Protein AF-A0AAD9Q574-F1 (afdb_monomer_lite)

Foldseek 3Di:
DDWDWDWDDDPPDPGTDTAIDDDDVDAPDGDQDPVNCVVPVDDDPDDDDRDPVNLVVVLVLQLVLLVVCVVPADPVLSCQSVPQDDSHDGDDDDDDPVVVLVSVVRNQVSVVSSVDHAAQDDALDPVSVVSDPLRRHRPVVSPDDPVPDQRDWDDDPNWTARRPVRDTDDPDPPDPDDDDPDDDDDPPPPPPDDD

pLDDT: mean 75.64, std 20.0, range [22.36, 97.31]

Organism: Acropora cervicornis (NCBI:txid6130)

Structure (mmCIF, N/CA/C/O backbone):
data_AF-A0AAD9Q574-F1
#
_entry.id   AF-A0AAD9Q574-F1
#
loop_
_atom_site.group_PDB
_atom_site.id
_atom_site.type_symbol
_atom_site.label_atom_id
_atom_site.label_alt_id
_atom_site.label_comp_id
_atom_site.label_asym_id
_atom_site.label_entity_id
_atom_site.label_seq_id
_atom_site.pdbx_PDB_ins_code
_atom_site.Cartn_x
_atom_site.Cartn_y
_atom_site.Cartn_z
_atom_site.occupancy
_atom_site.B_iso_or_equiv
_atom_site.auth_seq_id
_atom_site.auth_comp_id
_atom_site.auth_asym_id
_atom_site.auth_atom_id
_atom_site.pdbx_PDB_model_num
ATOM 1 N N . MET A 1 1 ? -6.592 33.040 -2.688 1.00 45.38 1 MET A N 1
ATOM 2 C CA . MET A 1 1 ? -7.681 32.085 -2.390 1.00 45.38 1 MET A CA 1
ATOM 3 C C . MET A 1 1 ? -8.954 32.668 -2.982 1.00 45.38 1 MET A C 1
ATOM 5 O O . MET A 1 1 ? -9.324 33.759 -2.573 1.00 45.38 1 MET A O 1
ATOM 9 N N . ALA A 1 2 ? -9.540 32.045 -4.007 1.00 40.94 2 ALA A N 1
ATOM 10 C CA . ALA A 1 2 ? -10.737 32.576 -4.667 1.00 40.94 2 ALA A CA 1
ATOM 11 C C . ALA A 1 2 ? -11.967 31.774 -4.223 1.00 40.94 2 ALA A C 1
ATOM 13 O O . ALA A 1 2 ? -11.996 30.550 -4.368 1.00 40.94 2 ALA A O 1
ATOM 14 N N . VAL A 1 3 ? -12.957 32.469 -3.664 1.00 53.09 3 VAL A N 1
ATOM 15 C CA . VAL A 1 3 ? -14.270 31.911 -3.326 1.00 53.09 3 VAL A CA 1
ATOM 16 C C . VAL A 1 3 ? -15.211 32.260 -4.469 1.00 53.09 3 VAL A C 1
ATOM 18 O O . VAL A 1 3 ? -15.393 33.440 -4.768 1.00 53.09 3 VAL A O 1
ATOM 21 N N . VAL A 1 4 ? -15.782 31.251 -5.124 1.00 55.66 4 VAL A N 1
ATOM 22 C CA . VAL A 1 4 ? -16.673 31.457 -6.274 1.00 55.66 4 VAL A CA 1
ATOM 23 C C . VAL A 1 4 ? -18.062 30.912 -5.948 1.00 55.66 4 VAL A C 1
ATOM 25 O O . VAL A 1 4 ? -18.168 29.770 -5.493 1.00 55.66 4 VAL A O 1
ATOM 28 N N . PRO A 1 5 ? -19.137 31.689 -6.164 1.00 65.25 5 PRO A N 1
ATOM 29 C CA . PRO A 1 5 ? -20.493 31.179 -6.037 1.00 65.25 5 PRO A CA 1
ATOM 30 C C . PRO A 1 5 ? -20.793 30.182 -7.164 1.00 65.25 5 PRO A C 1
ATOM 32 O O . PRO A 1 5 ? -20.560 30.456 -8.341 1.00 65.25 5 PRO A O 1
ATOM 35 N N . VAL A 1 6 ? -21.343 29.026 -6.809 1.00 69.12 6 VAL A N 1
ATOM 36 C CA . VAL A 1 6 ? -21.704 27.936 -7.719 1.00 69.12 6 VAL A CA 1
ATOM 37 C C . VAL A 1 6 ? -23.160 27.552 -7.494 1.00 69.12 6 VAL A C 1
ATOM 39 O O . VAL A 1 6 ? -23.630 27.484 -6.362 1.00 69.12 6 VAL A O 1
ATOM 42 N N . LYS A 1 7 ? -23.890 27.295 -8.578 1.00 77.00 7 LYS A N 1
ATOM 43 C CA . LYS A 1 7 ? -25.289 26.854 -8.538 1.00 77.00 7 LYS A CA 1
ATOM 44 C C . LYS A 1 7 ? -25.347 25.328 -8.579 1.00 77.00 7 LYS A C 1
ATOM 46 O O . LYS A 1 7 ? -24.917 24.732 -9.563 1.00 77.00 7 LYS A O 1
ATOM 51 N N . VAL A 1 8 ? -25.896 24.709 -7.539 1.00 71.94 8 VAL A N 1
ATOM 52 C CA . VAL A 1 8 ? -26.104 23.258 -7.445 1.00 71.94 8 VAL A CA 1
ATOM 53 C C . VAL A 1 8 ? -27.572 22.945 -7.708 1.00 71.94 8 VAL A C 1
ATOM 55 O O . VAL A 1 8 ? -28.465 23.488 -7.056 1.00 71.94 8 VAL A O 1
ATOM 58 N N . TRP A 1 9 ? -27.823 22.062 -8.671 1.00 73.44 9 TRP A N 1
ATOM 59 C CA . TRP A 1 9 ? -29.161 21.578 -8.998 1.00 73.44 9 TRP A CA 1
ATOM 60 C C . TRP A 1 9 ? -29.427 20.272 -8.256 1.00 73.44 9 TRP A C 1
ATOM 62 O O . TRP A 1 9 ? -28.755 19.271 -8.494 1.00 73.44 9 TRP A O 1
ATOM 72 N N . VAL A 1 10 ? -30.408 20.283 -7.357 1.00 73.88 10 VAL A N 1
ATOM 73 C CA . VAL A 1 10 ? -30.850 19.088 -6.629 1.00 73.88 10 VAL A CA 1
ATOM 74 C C . VAL A 1 10 ? -32.098 18.540 -7.309 1.00 73.88 10 VAL A C 1
ATOM 76 O O . VAL A 1 10 ? -33.044 19.280 -7.586 1.00 73.88 10 VAL A O 1
ATOM 79 N N . LYS A 1 11 ? -32.108 17.233 -7.586 1.00 59.66 11 LYS A N 1
ATOM 80 C CA . LYS A 1 11 ? -33.246 16.550 -8.211 1.00 59.66 11 LYS A CA 1
ATOM 81 C C . LYS A 1 11 ? -34.495 16.725 -7.335 1.00 59.66 11 LYS A C 1
ATOM 83 O O . LYS A 1 11 ? -34.501 16.293 -6.190 1.00 59.66 11 LYS A O 1
ATOM 88 N N . GLY A 1 12 ? -35.533 17.361 -7.880 1.00 73.25 12 GLY A N 1
ATOM 89 C CA . GLY A 1 12 ? -36.789 17.659 -7.175 1.00 73.25 12 GLY A CA 1
ATOM 90 C C . GLY A 1 12 ? -36.973 19.127 -6.771 1.00 73.25 12 GLY A C 1
ATOM 91 O O . GLY A 1 12 ? -38.103 19.539 -6.521 1.00 73.25 12 GLY A O 1
ATOM 92 N N . LEU A 1 13 ? -35.915 19.948 -6.782 1.00 74.31 13 LEU A N 1
ATOM 93 C CA . LEU A 1 13 ? -36.030 21.396 -6.578 1.00 74.31 13 LEU A CA 1
ATOM 94 C C . LEU A 1 13 ? -36.198 22.127 -7.916 1.00 74.31 13 LEU A C 1
ATOM 96 O O . LEU A 1 13 ? -35.492 21.856 -8.884 1.00 74.31 13 LEU A O 1
ATOM 100 N N . LYS A 1 14 ? -37.126 23.093 -7.960 1.00 78.31 14 LYS A N 1
ATOM 101 C CA . LYS A 1 14 ? -37.363 23.947 -9.142 1.00 78.31 14 LYS A CA 1
ATOM 102 C C . LYS A 1 14 ? -36.314 25.052 -9.306 1.00 78.31 14 LYS A C 1
ATOM 104 O O . LYS A 1 14 ? -36.178 25.610 -10.390 1.00 78.31 14 LYS A O 1
ATOM 109 N N . THR A 1 15 ? -35.584 25.375 -8.242 1.00 73.81 15 THR A N 1
ATOM 110 C CA . THR A 1 15 ? -34.586 26.448 -8.209 1.00 73.81 15 THR A CA 1
ATOM 111 C C . THR A 1 15 ? -33.238 25.911 -7.735 1.00 73.81 15 THR A C 1
ATOM 113 O O . THR A 1 15 ? -33.212 25.132 -6.778 1.00 73.81 15 THR A O 1
ATOM 116 N N . PRO A 1 16 ? -32.120 26.329 -8.354 1.00 76.81 16 PRO A N 1
ATOM 117 C CA . PRO A 1 16 ? -30.796 25.901 -7.932 1.00 76.81 16 PRO A CA 1
ATOM 118 C C . PRO A 1 16 ? -30.398 26.562 -6.614 1.00 76.81 16 PRO A C 1
ATOM 120 O O . PRO A 1 16 ? -30.753 27.711 -6.346 1.00 76.81 16 PRO A O 1
ATOM 123 N N . ILE A 1 17 ? -29.592 25.857 -5.828 1.00 76.38 17 ILE A N 1
ATOM 124 C CA . ILE A 1 17 ? -29.044 26.362 -4.571 1.00 76.38 17 ILE A CA 1
ATOM 125 C C . ILE A 1 17 ? -27.699 27.010 -4.873 1.00 76.38 17 ILE A C 1
ATOM 127 O O . ILE A 1 17 ? -26.831 26.387 -5.484 1.00 76.38 17 ILE A O 1
ATOM 131 N N . VAL A 1 18 ? -27.511 28.263 -4.462 1.00 71.12 18 VAL A N 1
ATOM 132 C CA . VAL A 1 18 ? -26.204 28.920 -4.561 1.00 71.12 18 VAL A CA 1
ATOM 133 C C . VAL A 1 18 ? -25.361 28.486 -3.364 1.00 71.12 18 VAL A C 1
ATOM 135 O O . VAL A 1 18 ? -25.710 28.765 -2.220 1.00 71.12 18 VAL A O 1
ATOM 138 N N . THR A 1 19 ? -24.254 27.799 -3.628 1.00 64.19 19 THR A N 1
ATOM 139 C CA . THR A 1 19 ? -23.217 27.475 -2.643 1.00 64.19 19 THR A CA 1
ATOM 140 C C . THR A 1 19 ? -21.902 28.141 -3.033 1.00 64.19 19 THR A C 1
ATOM 142 O O . THR A 1 19 ? -21.774 28.663 -4.135 1.00 64.19 19 THR A O 1
ATOM 145 N N . PHE A 1 20 ? -20.911 28.137 -2.152 1.00 59.62 20 PHE A N 1
ATOM 146 C CA . PHE A 1 20 ? -19.596 28.701 -2.434 1.00 59.62 20 PHE A CA 1
ATOM 147 C C . PHE A 1 20 ? -18.577 27.576 -2.559 1.00 59.62 20 PHE A C 1
ATOM 149 O O . PHE A 1 20 ? -18.504 26.703 -1.695 1.00 59.62 20 PHE A O 1
ATOM 156 N N . ASN A 1 21 ? -17.797 27.593 -3.637 1.00 51.44 21 ASN A N 1
ATOM 157 C CA . ASN A 1 21 ? -16.698 26.660 -3.834 1.00 51.44 21 ASN A CA 1
ATOM 158 C C . ASN A 1 21 ? -15.361 27.382 -3.663 1.00 51.44 21 ASN A C 1
ATOM 160 O O . ASN A 1 21 ? -15.198 28.534 -4.081 1.00 51.44 21 ASN A O 1
ATOM 164 N N . PHE A 1 22 ? -14.405 26.691 -3.053 1.00 51.31 22 PHE A N 1
ATOM 165 C CA . PHE A 1 22 ? -13.043 27.180 -2.903 1.00 51.31 22 PHE A CA 1
ATOM 166 C C . PHE A 1 22 ? -12.214 26.646 -4.065 1.00 51.31 22 PHE A C 1
ATOM 168 O O . PHE A 1 22 ? -11.962 25.447 -4.159 1.00 51.31 22 PHE A O 1
ATOM 175 N N . LEU A 1 23 ? -11.756 27.533 -4.948 1.00 41.50 23 LEU A N 1
ATOM 176 C CA . LEU A 1 23 ? -10.790 27.156 -5.976 1.00 41.50 23 LEU A CA 1
ATOM 177 C C . LEU A 1 23 ? -9.396 27.110 -5.338 1.00 41.50 23 LEU A C 1
ATOM 179 O O . LEU A 1 23 ? -8.707 28.127 -5.233 1.00 41.50 23 LEU A O 1
ATOM 183 N N . HIS A 1 24 ? -8.995 25.923 -4.888 1.00 41.16 24 HIS A N 1
ATOM 184 C CA . HIS A 1 24 ? -7.591 25.578 -4.676 1.00 41.16 24 HIS A CA 1
ATOM 185 C C . HIS A 1 24 ? -7.134 24.722 -5.861 1.00 41.16 24 HIS A C 1
ATOM 187 O O . HIS A 1 24 ? -7.888 23.861 -6.307 1.00 41.16 24 HIS A O 1
ATOM 193 N N . SER A 1 25 ? -5.903 24.901 -6.349 1.00 41.19 25 SER A N 1
ATOM 194 C CA . SER A 1 25 ? -5.317 24.178 -7.497 1.00 41.19 25 SER A CA 1
ATOM 195 C C . SER A 1 25 ? -5.121 22.661 -7.287 1.00 41.19 25 SER A C 1
ATOM 197 O O . SER A 1 25 ? -4.342 22.034 -7.995 1.00 41.19 25 SER A O 1
ATOM 199 N N . GLY A 1 26 ? -5.831 22.056 -6.331 1.00 42.06 26 GLY A N 1
ATOM 200 C CA . GLY A 1 26 ? -5.767 20.627 -6.029 1.00 42.06 26 GLY A CA 1
ATOM 201 C C . GLY A 1 26 ? -6.833 20.104 -5.062 1.00 42.06 26 GLY A C 1
ATOM 202 O O . GLY A 1 26 ? -6.679 18.987 -4.588 1.00 42.06 26 GLY A O 1
ATOM 203 N N . SER A 1 27 ? -7.892 20.865 -4.740 1.00 43.12 27 SER A N 1
ATOM 204 C CA . SER A 1 27 ? -8.956 20.381 -3.843 1.00 43.12 27 SER A CA 1
ATOM 205 C C . SER A 1 27 ? -10.296 20.293 -4.569 1.00 43.12 27 SER A C 1
ATOM 207 O O . SER A 1 27 ? -10.763 21.276 -5.138 1.00 43.12 27 SER A O 1
ATOM 209 N N . SER A 1 28 ? -10.925 19.118 -4.519 1.00 44.19 28 SER A N 1
ATOM 210 C CA . SER A 1 28 ? -12.299 18.858 -4.975 1.00 44.19 28 SER A CA 1
ATOM 211 C C . SER A 1 28 ? -13.353 19.179 -3.897 1.00 44.19 28 SER A C 1
ATOM 213 O O . SER A 1 28 ? -14.547 18.941 -4.091 1.00 44.19 28 SER A O 1
ATOM 215 N N . SER A 1 29 ? -12.934 19.714 -2.743 1.00 44.84 29 SER A N 1
ATOM 216 C CA . SER A 1 29 ? -13.798 19.899 -1.578 1.00 44.84 29 SER A CA 1
ATOM 217 C C . SER A 1 29 ? -14.861 20.980 -1.806 1.00 44.84 29 SER A C 1
ATOM 219 O O . SER A 1 29 ? -14.598 22.174 -1.653 1.00 44.84 29 SER A O 1
ATOM 221 N N . THR A 1 30 ? -16.089 20.553 -2.094 1.00 48.94 30 THR A N 1
ATOM 222 C CA . THR A 1 30 ? -17.279 21.403 -1.977 1.00 48.94 30 THR A CA 1
ATOM 223 C C . THR A 1 30 ? -17.690 21.413 -0.505 1.00 48.94 30 THR A C 1
ATOM 225 O O . THR A 1 30 ? -18.094 20.381 0.028 1.00 48.94 30 THR A O 1
ATOM 228 N N . LEU A 1 31 ? -17.573 22.548 0.186 1.00 48.03 31 LEU A N 1
ATOM 229 C CA . LEU A 1 31 ? -18.152 22.680 1.524 1.00 48.03 31 LEU A CA 1
ATOM 230 C C . LEU A 1 31 ? -19.679 22.798 1.384 1.00 48.03 31 LEU A C 1
ATOM 232 O O . LEU A 1 31 ? -20.196 23.695 0.718 1.00 48.03 31 LEU A O 1
ATOM 236 N N . CYS A 1 32 ? -20.401 21.855 1.989 1.00 49.47 32 CYS A N 1
ATOM 237 C CA . CYS A 1 32 ? -21.857 21.878 2.093 1.00 49.47 32 CYS A CA 1
ATOM 238 C C . CYS A 1 32 ? -22.252 23.003 3.065 1.00 49.47 32 CYS A C 1
ATOM 240 O O . CYS A 1 32 ? -21.964 22.919 4.257 1.00 49.47 32 CYS A O 1
ATOM 242 N N . THR A 1 33 ? -22.852 24.088 2.567 1.00 55.41 33 THR A N 1
ATOM 243 C CA . THR A 1 33 ? -23.354 25.182 3.416 1.00 55.41 33 THR A CA 1
ATOM 244 C C . THR A 1 33 ? -24.561 24.721 4.238 1.00 55.41 33 THR A C 1
ATOM 246 O O . THR A 1 33 ? -25.300 23.831 3.821 1.00 55.41 33 THR A O 1
ATOM 249 N N . GLU A 1 34 ? -24.815 25.355 5.390 1.00 53.62 34 GLU A N 1
ATOM 250 C CA . GLU A 1 34 ? -25.969 25.065 6.266 1.00 53.62 34 GLU A CA 1
ATOM 251 C C . GLU A 1 34 ? -27.309 25.079 5.496 1.00 53.62 34 GLU A C 1
ATOM 253 O O . GLU A 1 34 ? -28.210 24.294 5.782 1.00 53.62 34 GLU A O 1
ATOM 258 N N . ALA A 1 35 ? -27.424 25.937 4.474 1.00 55.62 35 ALA A N 1
ATOM 259 C CA . ALA A 1 35 ? -28.581 26.013 3.584 1.00 55.62 35 ALA A CA 1
ATOM 260 C C . ALA A 1 35 ? -28.724 24.772 2.683 1.00 55.62 35 ALA A C 1
ATOM 262 O O . ALA A 1 35 ? -29.822 24.229 2.571 1.00 55.62 35 ALA A O 1
ATOM 263 N N . LEU A 1 36 ? -27.621 24.284 2.096 1.00 56.56 36 LEU A N 1
ATOM 264 C CA . LEU A 1 36 ? -27.602 23.042 1.316 1.00 56.56 36 LEU A CA 1
ATOM 265 C C . LEU A 1 36 ? -27.890 21.831 2.222 1.00 56.56 36 LEU A C 1
ATOM 267 O O . LEU A 1 36 ? -28.678 20.970 1.846 1.00 56.56 36 LEU A O 1
ATOM 271 N N . ARG A 1 37 ? -27.335 21.805 3.445 1.00 55.62 37 ARG A N 1
ATOM 272 C CA . ARG A 1 37 ? -27.592 20.764 4.459 1.00 55.62 37 ARG A CA 1
ATOM 273 C C . ARG A 1 37 ? -29.056 20.712 4.899 1.00 55.62 37 ARG A C 1
ATOM 275 O O . ARG A 1 37 ? -29.574 19.634 5.134 1.00 55.62 37 ARG A O 1
ATOM 282 N N . LYS A 1 38 ? -29.730 21.858 5.028 1.00 61.47 38 LYS A N 1
ATOM 283 C CA . LYS A 1 38 ? -31.160 21.899 5.387 1.00 61.47 38 LYS A CA 1
ATOM 284 C C . LYS A 1 38 ? -32.079 21.423 4.260 1.00 61.47 38 LYS A C 1
ATOM 286 O O . LYS A 1 38 ? -33.197 21.019 4.548 1.00 61.47 38 LYS A O 1
ATOM 291 N N . GLN A 1 39 ? -31.638 21.494 3.003 1.00 60.59 39 GLN A N 1
ATOM 292 C CA . GLN A 1 39 ? -32.425 21.047 1.845 1.00 60.59 39 GLN A CA 1
ATOM 293 C C . GLN A 1 39 ? -32.088 19.625 1.388 1.00 60.59 39 GLN A C 1
ATOM 295 O O . GLN A 1 39 ? -32.935 18.950 0.810 1.00 60.59 39 GLN A O 1
ATOM 300 N N . LEU A 1 40 ? -30.864 19.164 1.635 1.00 57.44 40 LEU A N 1
ATOM 301 C CA . LEU A 1 40 ? -30.471 17.772 1.480 1.00 57.44 40 LEU A CA 1
ATOM 302 C C . LEU A 1 40 ? -30.738 17.076 2.817 1.00 57.44 40 LEU A C 1
ATOM 304 O O . LEU A 1 40 ? -29.918 17.173 3.720 1.00 57.44 40 LEU A O 1
ATOM 308 N N . GLU A 1 41 ? -31.852 16.354 2.954 1.00 57.47 41 GLU A N 1
ATOM 309 C CA . GLU A 1 41 ? -32.183 15.527 4.137 1.00 57.47 41 GLU A CA 1
ATOM 310 C C . GLU A 1 41 ? -31.219 14.329 4.346 1.00 57.47 41 GLU A C 1
ATOM 312 O O . GLU A 1 41 ? -31.596 13.273 4.843 1.00 57.47 41 GLU A O 1
ATOM 317 N N . TYR A 1 42 ? -29.954 14.460 3.950 1.00 56.75 42 TYR A N 1
ATOM 318 C CA . TYR A 1 42 ? -28.941 13.419 3.997 1.00 56.75 42 TYR A CA 1
ATOM 319 C C . TYR A 1 42 ? -27.842 13.823 4.978 1.00 56.75 42 TYR A C 1
ATOM 321 O O . TYR A 1 42 ? -27.133 14.812 4.785 1.00 56.75 42 TYR A O 1
ATOM 329 N N . GLN A 1 43 ? -27.683 13.031 6.036 1.00 55.56 43 GLN A N 1
ATOM 330 C CA . GLN A 1 43 ? -26.544 13.114 6.943 1.00 55.56 43 GLN A CA 1
ATOM 331 C C . GLN A 1 43 ? -25.519 12.053 6.559 1.00 55.56 43 GLN A C 1
ATOM 333 O O . GLN A 1 43 ? -25.868 10.904 6.294 1.00 55.56 43 GLN A O 1
ATOM 338 N N . MET A 1 44 ? -24.243 12.431 6.542 1.00 57.84 44 MET A N 1
ATOM 339 C CA . MET A 1 44 ? -23.178 11.455 6.350 1.00 57.84 44 MET A CA 1
ATOM 340 C C . MET A 1 44 ? -22.847 10.782 7.669 1.00 57.84 44 MET A C 1
ATOM 342 O O . MET A 1 44 ? -22.485 11.440 8.639 1.00 57.84 44 MET A O 1
ATOM 346 N N . THR A 1 45 ? -22.948 9.460 7.670 1.00 61.56 45 THR A N 1
ATOM 347 C CA . THR A 1 45 ? -22.579 8.588 8.790 1.00 61.56 45 THR A CA 1
ATOM 348 C C . THR A 1 45 ? -21.148 8.062 8.670 1.00 61.56 45 THR A C 1
ATOM 350 O O . THR A 1 45 ? -20.672 7.351 9.549 1.00 61.56 45 THR A O 1
ATOM 353 N N . VAL A 1 46 ? -20.458 8.417 7.581 1.00 63.78 46 VAL A N 1
ATOM 354 C CA . VAL A 1 46 ? -19.082 8.019 7.275 1.00 63.78 46 VAL A CA 1
ATOM 355 C C . VAL A 1 46 ? -18.242 9.238 6.914 1.00 63.78 46 VAL A C 1
ATOM 357 O O . VAL A 1 46 ? -18.756 10.288 6.520 1.00 63.78 46 VAL A O 1
ATOM 360 N N . HIS A 1 47 ? -16.929 9.098 7.043 1.00 59.72 47 HIS A N 1
ATOM 361 C CA . HIS A 1 47 ? -15.996 10.157 6.706 1.00 59.72 47 HIS A CA 1
ATOM 362 C C . HIS A 1 47 ? -15.965 10.452 5.193 1.00 59.72 47 HIS A C 1
ATOM 364 O O . HIS A 1 47 ? -15.919 9.545 4.363 1.00 59.72 47 HIS A O 1
ATOM 370 N N . LEU A 1 48 ? -15.963 11.741 4.835 1.00 61.72 48 LEU A N 1
ATOM 371 C CA . LEU A 1 48 ? -15.849 12.199 3.449 1.00 61.72 48 LEU A CA 1
ATOM 372 C C . LEU A 1 48 ? -14.479 11.881 2.853 1.00 61.72 48 LEU A C 1
ATOM 374 O O . LEU A 1 48 ? -13.454 12.342 3.357 1.00 61.72 48 LEU A O 1
ATOM 378 N N . PHE A 1 49 ? -14.482 11.221 1.698 1.00 52.69 49 PHE A N 1
ATOM 379 C CA . PHE A 1 49 ? -13.282 11.051 0.889 1.00 52.69 49 PHE A CA 1
ATOM 380 C C . PHE A 1 49 ? -12.686 12.425 0.520 1.00 52.69 49 PHE A C 1
ATOM 382 O O . PHE A 1 49 ? -13.412 13.323 0.097 1.00 52.69 49 PHE A O 1
ATOM 389 N N . GLN A 1 50 ? -11.372 12.591 0.710 1.00 56.56 50 GLN A N 1
ATOM 390 C CA . GLN A 1 50 ? -10.607 13.833 0.482 1.00 56.56 50 GLN A CA 1
ATOM 391 C C . GLN A 1 50 ? -10.947 15.039 1.380 1.00 56.56 50 GLN A C 1
ATOM 393 O O . GLN A 1 50 ? -10.403 16.125 1.176 1.00 56.56 50 GLN A O 1
ATOM 398 N N . ALA A 1 51 ? -11.771 14.886 2.422 1.00 63.12 51 ALA A N 1
ATOM 399 C CA . ALA A 1 51 ? -11.851 15.921 3.449 1.00 63.12 51 ALA A CA 1
ATOM 400 C C . ALA A 1 51 ? -10.583 15.882 4.321 1.00 63.12 51 ALA A C 1
ATOM 402 O O . ALA A 1 51 ? -10.272 14.859 4.924 1.00 63.12 51 ALA A O 1
ATOM 403 N N . VAL A 1 52 ? -9.876 17.007 4.452 1.00 64.88 52 VAL A N 1
ATOM 404 C CA . VAL A 1 52 ? -8.670 17.124 5.301 1.00 64.88 52 VAL A CA 1
ATOM 405 C C . VAL A 1 52 ? -8.846 16.514 6.708 1.00 64.88 52 VAL A C 1
ATOM 407 O O . VAL A 1 52 ? -8.001 15.707 7.099 1.00 64.88 52 VAL A O 1
ATOM 410 N N . PRO A 1 53 ? -9.931 16.792 7.465 1.00 71.94 53 PRO A N 1
ATOM 411 C CA . PRO A 1 53 ? -10.114 16.169 8.779 1.00 71.94 53 PRO A CA 1
ATOM 412 C C . PRO A 1 53 ? -10.361 14.654 8.704 1.00 71.94 53 PRO A C 1
ATOM 414 O O . PRO A 1 53 ? -9.924 13.927 9.590 1.00 71.94 53 PRO A O 1
ATOM 417 N N . SER A 1 54 ? -10.993 14.156 7.634 1.00 74.06 54 SER A N 1
ATOM 418 C CA . SER A 1 54 ? -11.154 12.712 7.413 1.00 74.06 54 SER A CA 1
ATOM 419 C C . SER A 1 54 ? -9.804 12.023 7.270 1.00 74.06 54 SER A C 1
ATOM 421 O O . SER A 1 54 ? -9.595 10.973 7.867 1.00 74.06 54 SER A O 1
ATOM 423 N N . LEU A 1 55 ? -8.890 12.599 6.486 1.00 74.19 55 LEU A N 1
ATOM 424 C CA . LEU A 1 55 ? -7.581 11.997 6.229 1.00 74.19 55 LEU A CA 1
ATOM 425 C C . LEU A 1 55 ? -6.755 11.884 7.513 1.00 74.19 55 LEU A C 1
ATOM 427 O O . LEU A 1 55 ? -6.100 10.865 7.734 1.00 74.19 55 LEU A O 1
ATOM 431 N N . ALA A 1 56 ? -6.826 12.899 8.379 1.00 80.94 56 ALA A N 1
ATOM 432 C CA . ALA A 1 56 ? -6.174 12.878 9.684 1.00 80.94 56 ALA A CA 1
ATOM 433 C C . ALA A 1 56 ? -6.744 11.774 10.592 1.00 80.94 56 ALA A C 1
ATOM 435 O O . ALA A 1 56 ? -5.974 11.007 11.171 1.00 80.94 56 ALA A O 1
ATOM 436 N N . CYS A 1 57 ? -8.074 11.642 10.672 1.00 84.88 57 CYS A N 1
ATOM 437 C CA . CYS A 1 57 ? -8.729 10.583 11.447 1.00 84.88 57 CYS A CA 1
ATOM 438 C C . CYS A 1 57 ? -8.375 9.182 10.928 1.00 84.88 57 CYS A C 1
ATOM 440 O O . CYS A 1 57 ? -8.012 8.316 11.724 1.00 84.88 57 CYS A O 1
ATOM 442 N N . SER A 1 58 ? -8.418 8.962 9.610 1.00 85.44 58 SER A N 1
ATOM 443 C CA . SER A 1 58 ? -8.059 7.675 9.000 1.00 85.44 58 SER A CA 1
ATOM 444 C C . SER A 1 58 ? -6.597 7.305 9.262 1.00 85.44 58 SER A C 1
ATOM 446 O O . SER A 1 58 ? -6.318 6.182 9.676 1.00 85.44 58 SER A O 1
ATOM 448 N N . ASN A 1 59 ? -5.667 8.253 9.105 1.00 87.69 59 ASN A N 1
ATOM 449 C CA . ASN A 1 59 ? -4.250 8.023 9.401 1.00 87.69 59 ASN A CA 1
ATOM 450 C C . ASN A 1 59 ? -4.005 7.742 10.887 1.00 87.69 59 ASN A C 1
ATOM 452 O O . ASN A 1 59 ? -3.200 6.873 11.226 1.00 87.69 59 ASN A O 1
ATOM 456 N N . TYR A 1 60 ? -4.705 8.447 11.778 1.00 89.94 60 TYR A N 1
ATOM 457 C CA . TYR A 1 60 ? -4.642 8.169 13.209 1.00 89.94 60 TYR A CA 1
ATOM 458 C C . TYR A 1 60 ? -5.132 6.752 13.519 1.00 89.94 60 TYR A C 1
ATOM 460 O O . TYR A 1 60 ? -4.425 6.011 14.195 1.00 89.94 60 TYR A O 1
ATOM 468 N N . ALA A 1 61 ? -6.291 6.349 12.991 1.00 92.19 61 ALA A N 1
ATOM 469 C CA . ALA A 1 61 ? -6.856 5.020 13.214 1.00 92.19 61 ALA A CA 1
ATOM 470 C C . ALA A 1 61 ? -5.957 3.897 12.658 1.00 92.19 61 ALA A C 1
ATOM 472 O O . ALA A 1 61 ? -5.738 2.895 13.341 1.00 92.19 61 ALA A O 1
ATOM 473 N N . LEU A 1 62 ? -5.357 4.093 11.477 1.00 92.62 62 LEU A N 1
ATOM 474 C CA . LEU A 1 62 ? -4.358 3.178 10.906 1.00 92.62 62 LEU A CA 1
ATOM 475 C C . LEU A 1 62 ? -3.144 3.021 11.831 1.00 92.62 62 LEU A C 1
ATOM 477 O O . LEU A 1 62 ? -2.769 1.908 12.199 1.00 92.62 62 LEU A O 1
ATOM 481 N N . ARG A 1 63 ? -2.548 4.137 12.267 1.00 94.25 63 ARG A N 1
ATOM 482 C CA . ARG A 1 63 ? -1.383 4.119 13.169 1.00 94.25 63 ARG A CA 1
ATOM 483 C C . ARG A 1 63 ? -1.721 3.549 14.541 1.00 94.25 63 ARG A C 1
ATOM 485 O O . ARG A 1 63 ? -0.906 2.838 15.119 1.00 94.25 63 ARG A O 1
ATOM 492 N N . LYS A 1 64 ? -2.913 3.841 15.057 1.00 95.12 64 LYS A N 1
ATOM 493 C CA . LYS A 1 64 ? -3.414 3.289 16.315 1.00 95.12 64 LYS A CA 1
ATOM 494 C C . LYS A 1 64 ? -3.562 1.771 16.220 1.00 95.12 64 LYS A C 1
ATOM 496 O O . LYS A 1 64 ? -3.050 1.085 17.092 1.00 95.12 64 LYS A O 1
ATOM 501 N N . THR A 1 65 ? -4.119 1.261 15.119 1.00 95.69 65 THR A N 1
ATOM 502 C CA . THR A 1 65 ? -4.201 -0.184 14.835 1.00 95.69 65 THR A CA 1
ATOM 503 C C . THR A 1 65 ? -2.821 -0.837 14.861 1.00 95.69 65 THR A C 1
ATOM 505 O O . THR A 1 65 ? -2.645 -1.864 15.510 1.00 95.69 65 THR A O 1
ATOM 508 N N . ALA A 1 66 ? -1.821 -0.226 14.217 1.00 96.31 66 ALA A N 1
ATOM 509 C CA . ALA A 1 66 ? -0.448 -0.725 14.269 1.00 96.31 66 ALA A CA 1
ATOM 510 C C . ALA A 1 66 ? 0.113 -0.726 15.703 1.00 96.31 66 ALA A C 1
ATOM 512 O O . ALA A 1 66 ? 0.632 -1.738 16.167 1.00 96.31 66 ALA A O 1
ATOM 513 N N . ASN A 1 67 ? -0.044 0.381 16.431 1.00 96.62 67 ASN A N 1
ATOM 514 C CA . ASN A 1 67 ? 0.468 0.519 17.794 1.00 96.62 67 ASN A CA 1
ATOM 515 C C . ASN A 1 67 ? -0.185 -0.456 18.789 1.00 96.62 67 ASN A C 1
ATOM 517 O O . ASN A 1 67 ? 0.492 -0.986 19.665 1.00 96.62 67 ASN A O 1
ATOM 521 N N . ASP A 1 68 ? -1.482 -0.717 18.650 1.00 97.12 68 ASP A N 1
ATOM 522 C CA . ASP A 1 68 ? -2.210 -1.629 19.539 1.00 97.12 68 ASP A CA 1
ATOM 523 C C . ASP A 1 68 ? -1.826 -3.101 19.307 1.00 97.12 68 ASP A C 1
ATOM 525 O O . ASP A 1 68 ? -2.058 -3.945 20.167 1.00 97.12 68 ASP A O 1
ATOM 529 N N . ASN A 1 69 ? -1.179 -3.404 18.177 1.00 97.06 69 ASN A N 1
ATOM 530 C CA . ASN A 1 69 ? -0.808 -4.757 17.769 1.00 97.06 69 ASN A CA 1
ATOM 531 C C . ASN A 1 69 ? 0.716 -4.995 17.726 1.00 97.06 69 ASN A C 1
ATOM 533 O O . ASN A 1 69 ? 1.160 -6.020 17.205 1.00 97.06 69 ASN A O 1
ATOM 537 N N . VAL A 1 70 ? 1.538 -4.103 18.299 1.00 96.44 70 VAL A N 1
ATOM 538 C CA . VAL A 1 70 ? 3.015 -4.212 18.238 1.00 96.44 70 VAL A CA 1
ATOM 539 C C . VAL A 1 70 ? 3.592 -5.500 18.829 1.00 96.44 70 VAL A C 1
ATOM 541 O O . VAL A 1 70 ? 4.671 -5.918 18.429 1.00 96.44 70 VAL A O 1
ATOM 544 N N . GLN A 1 71 ? 2.893 -6.127 19.776 1.00 96.88 71 GLN A N 1
ATOM 545 C CA . GLN A 1 71 ? 3.328 -7.376 20.414 1.00 96.88 71 GLN A CA 1
ATOM 546 C C . GLN A 1 71 ? 3.011 -8.618 19.560 1.00 96.88 71 GLN A C 1
ATOM 548 O O . GLN A 1 71 ? 3.525 -9.699 19.835 1.00 96.88 71 GLN A O 1
ATOM 553 N N . HIS A 1 72 ? 2.147 -8.484 18.548 1.00 96.62 72 HIS A N 1
ATOM 554 C CA . HIS A 1 72 ? 1.608 -9.607 17.772 1.00 96.62 72 HIS A CA 1
ATOM 555 C C . HIS A 1 72 ? 2.171 -9.701 16.352 1.00 96.62 72 HIS A C 1
ATOM 557 O O . HIS A 1 72 ? 2.040 -10.744 15.717 1.00 96.62 72 HIS A O 1
ATOM 563 N N . PHE A 1 73 ? 2.802 -8.636 15.856 1.00 96.94 73 PHE A N 1
ATOM 564 C CA . PHE A 1 73 ? 3.343 -8.564 14.501 1.00 96.94 73 PHE A CA 1
ATOM 565 C C . PHE A 1 73 ? 4.807 -8.141 14.512 1.00 96.94 73 PHE A C 1
ATOM 567 O O . PHE A 1 73 ? 5.270 -7.447 15.417 1.00 96.94 73 PHE A O 1
ATOM 574 N N . PHE A 1 74 ? 5.537 -8.527 13.467 1.00 96.19 74 PHE A N 1
ATOM 575 C CA . PHE A 1 74 ? 6.927 -8.124 13.300 1.00 96.19 74 PHE A CA 1
ATOM 576 C C . PHE A 1 74 ? 7.068 -6.604 13.206 1.00 96.19 74 PHE A C 1
ATOM 578 O O . PHE A 1 74 ? 6.259 -5.920 12.570 1.00 96.19 74 PHE A O 1
ATOM 585 N N . PHE A 1 75 ? 8.161 -6.093 13.779 1.00 95.94 75 PHE A N 1
ATOM 586 C CA . PHE A 1 75 ? 8.473 -4.666 13.793 1.00 95.94 75 PHE A CA 1
ATOM 587 C C . PHE A 1 75 ? 8.398 -4.034 12.399 1.00 95.94 75 PHE A C 1
ATOM 589 O O . PHE A 1 75 ? 7.833 -2.956 12.256 1.00 95.94 75 PHE A O 1
ATOM 596 N N . ASP A 1 76 ? 8.883 -4.712 11.358 1.00 95.88 76 ASP A N 1
ATOM 597 C CA . ASP A 1 76 ? 8.870 -4.172 9.995 1.00 95.88 76 ASP A CA 1
ATOM 598 C C . ASP A 1 76 ? 7.458 -3.935 9.439 1.00 95.88 76 ASP A C 1
ATOM 600 O O . ASP A 1 76 ? 7.243 -2.986 8.678 1.00 95.88 76 ASP A O 1
ATOM 604 N N . VAL A 1 77 ? 6.479 -4.755 9.830 1.00 96.50 77 VAL A N 1
ATOM 605 C CA . VAL A 1 77 ? 5.070 -4.605 9.423 1.00 96.50 77 VAL A CA 1
ATOM 606 C C . VAL A 1 77 ? 4.454 -3.396 10.129 1.00 96.50 77 VAL A C 1
ATOM 608 O O . VAL A 1 77 ? 3.859 -2.533 9.482 1.00 96.50 77 VAL A O 1
ATOM 611 N N . ILE A 1 78 ? 4.692 -3.259 11.438 1.00 97.31 78 ILE A N 1
ATOM 612 C CA . ILE A 1 78 ? 4.291 -2.076 12.221 1.00 97.31 78 ILE A CA 1
ATOM 613 C C . ILE A 1 78 ? 4.940 -0.803 11.659 1.00 97.31 78 ILE A C 1
ATOM 615 O O . ILE A 1 78 ? 4.292 0.235 11.481 1.00 97.31 78 ILE A O 1
ATOM 619 N N . ASN A 1 79 ? 6.233 -0.881 11.351 1.00 95.88 79 ASN A N 1
ATOM 620 C CA . ASN A 1 79 ? 7.013 0.230 10.831 1.00 95.88 79 ASN A CA 1
ATOM 621 C C . ASN A 1 79 ? 6.494 0.682 9.457 1.00 95.88 79 ASN A C 1
ATOM 623 O O . ASN A 1 79 ? 6.464 1.876 9.173 1.00 95.88 79 ASN A O 1
ATOM 627 N N . THR A 1 80 ? 5.986 -0.244 8.641 1.00 95.69 80 THR A N 1
ATOM 628 C CA . THR A 1 80 ? 5.379 0.082 7.342 1.00 95.69 80 THR A CA 1
ATOM 629 C C . THR A 1 80 ? 4.155 0.990 7.502 1.00 95.69 80 THR A C 1
ATOM 631 O O . THR A 1 80 ? 4.059 2.013 6.828 1.00 95.69 80 THR A O 1
ATOM 634 N N . ILE A 1 81 ? 3.267 0.729 8.463 1.00 95.00 81 ILE A N 1
ATOM 635 C CA . ILE A 1 81 ? 2.116 1.620 8.701 1.00 95.00 81 ILE A CA 1
ATOM 636 C C . ILE A 1 81 ? 2.539 2.982 9.262 1.00 95.00 81 ILE A C 1
ATOM 638 O O . ILE A 1 81 ? 1.955 4.018 8.938 1.00 95.00 81 ILE A O 1
ATOM 642 N N . THR A 1 82 ? 3.567 3.010 10.105 1.00 91.88 82 THR A N 1
ATOM 643 C CA . THR A 1 82 ? 3.973 4.245 10.791 1.00 91.88 82 THR A CA 1
ATOM 644 C C . THR A 1 82 ? 4.881 5.147 9.951 1.00 91.88 82 THR A C 1
ATOM 646 O O . THR A 1 82 ? 4.876 6.364 10.165 1.00 91.88 82 THR A O 1
ATOM 649 N N . ARG A 1 83 ? 5.634 4.589 8.991 1.00 91.62 83 ARG A N 1
ATOM 650 C CA . ARG A 1 83 ? 6.647 5.311 8.197 1.00 91.62 83 ARG A CA 1
ATOM 651 C C . ARG A 1 83 ? 6.419 5.298 6.689 1.00 91.62 83 ARG A C 1
ATOM 653 O O . ARG A 1 83 ? 6.959 6.170 6.016 1.00 91.62 83 ARG A O 1
ATOM 660 N N . ASN A 1 84 ? 5.631 4.365 6.163 1.00 90.75 84 ASN A N 1
ATOM 661 C CA . ASN A 1 84 ? 5.492 4.136 4.723 1.00 90.75 84 ASN A CA 1
ATOM 662 C C . ASN A 1 84 ? 4.069 4.383 4.201 1.00 90.75 84 ASN A C 1
ATOM 664 O O . ASN A 1 84 ? 3.750 3.964 3.090 1.00 90.75 84 ASN A O 1
ATOM 668 N N . VAL A 1 85 ? 3.217 5.051 4.983 1.00 87.56 85 VAL A N 1
ATOM 669 C CA . VAL A 1 85 ? 1.877 5.486 4.562 1.00 87.56 85 VAL A CA 1
ATOM 670 C C . VAL A 1 85 ? 1.885 6.994 4.325 1.00 87.56 85 VAL A C 1
ATOM 672 O O . VAL A 1 85 ? 2.212 7.771 5.228 1.00 87.56 85 VAL A O 1
ATOM 675 N N . TYR A 1 86 ? 1.510 7.400 3.115 1.00 83.38 86 TYR A N 1
ATOM 676 C CA . TYR A 1 86 ? 1.263 8.780 2.724 1.00 83.38 86 TYR A CA 1
ATOM 677 C C . TYR A 1 86 ? -0.215 8.951 2.380 1.00 83.38 86 TYR A C 1
ATOM 679 O O . TYR A 1 86 ? -0.671 8.510 1.332 1.00 83.38 86 TYR A O 1
ATOM 687 N N . VAL A 1 87 ? -0.951 9.634 3.258 1.00 81.50 87 VAL A N 1
ATOM 688 C CA . VAL A 1 87 ? -2.395 9.868 3.119 1.00 81.50 87 VAL A CA 1
ATOM 689 C C . VAL A 1 87 ? -3.167 8.544 3.040 1.00 81.50 87 VAL A C 1
ATOM 691 O O . VAL A 1 87 ? -3.469 7.985 4.093 1.00 81.50 87 VAL A O 1
ATOM 694 N N . ASP A 1 88 ? -3.487 8.066 1.841 1.00 81.50 88 ASP A N 1
ATOM 695 C CA . ASP A 1 88 ? -4.190 6.816 1.549 1.00 81.50 88 ASP A CA 1
ATOM 696 C C . ASP A 1 88 ? -3.310 5.764 0.852 1.00 81.50 88 ASP A C 1
ATOM 698 O O . ASP A 1 88 ? -3.706 4.601 0.777 1.00 81.50 88 ASP A O 1
ATOM 702 N N . ASP A 1 89 ? -2.102 6.134 0.420 1.00 84.88 89 ASP A N 1
ATOM 703 C CA . ASP A 1 89 ? -1.173 5.248 -0.279 1.00 84.88 89 ASP A CA 1
ATOM 704 C C . ASP A 1 89 ? -0.111 4.681 0.672 1.00 84.88 89 ASP A C 1
ATOM 706 O O . ASP A 1 89 ? 0.453 5.395 1.504 1.00 84.88 89 ASP A O 1
ATOM 710 N N . SER A 1 90 ? 0.222 3.396 0.519 1.00 89.12 90 SER A N 1
ATOM 711 C CA . SER A 1 90 ? 1.367 2.778 1.194 1.00 89.12 90 SER A CA 1
ATOM 712 C C . SER A 1 90 ? 2.375 2.239 0.189 1.00 89.12 90 SER A C 1
ATOM 714 O O . SER A 1 90 ? 2.003 1.573 -0.775 1.00 89.12 90 SER A O 1
ATOM 716 N N . LEU A 1 91 ? 3.659 2.524 0.420 1.00 88.06 91 LEU A N 1
ATOM 717 C CA . LEU A 1 91 ? 4.751 2.130 -0.470 1.00 88.06 91 LEU A CA 1
ATOM 718 C C . LEU A 1 91 ? 5.876 1.463 0.321 1.00 88.06 91 LEU A C 1
ATOM 720 O O . LEU A 1 91 ? 6.565 2.100 1.123 1.00 88.06 91 LEU A O 1
ATOM 724 N N . LYS A 1 92 ? 6.106 0.178 0.052 1.00 90.38 92 LYS A N 1
ATOM 725 C CA . LYS A 1 92 ? 7.181 -0.608 0.659 1.00 90.38 92 LYS A CA 1
ATOM 726 C C . LYS A 1 92 ? 7.896 -1.423 -0.413 1.00 90.38 92 LYS A C 1
ATOM 728 O O . LYS A 1 92 ? 7.260 -2.107 -1.205 1.00 90.38 92 LYS A O 1
ATOM 733 N N . SER A 1 93 ? 9.224 -1.348 -0.408 1.00 90.88 93 SER A N 1
ATOM 734 C CA . SER A 1 93 ? 10.095 -2.177 -1.240 1.00 90.88 93 SER A CA 1
ATOM 735 C C . SER A 1 93 ? 10.867 -3.156 -0.360 1.00 90.88 93 SER A C 1
ATOM 737 O O . SER A 1 93 ? 11.274 -2.806 0.753 1.00 90.88 93 SER A O 1
ATOM 739 N N . LEU A 1 94 ? 11.032 -4.379 -0.857 1.00 91.19 94 LEU A N 1
ATOM 740 C CA . LEU A 1 94 ? 11.741 -5.478 -0.208 1.00 91.19 94 LEU A CA 1
ATOM 741 C C . LEU A 1 94 ? 12.579 -6.219 -1.266 1.00 91.19 94 LEU A C 1
ATOM 743 O O . LEU A 1 94 ? 12.133 -6.339 -2.408 1.00 91.19 94 LEU A O 1
ATOM 747 N N . PRO A 1 95 ? 13.784 -6.705 -0.917 1.00 90.00 95 PRO A N 1
ATOM 748 C CA . PRO A 1 95 ? 14.728 -7.254 -1.892 1.00 90.00 95 PRO A CA 1
ATOM 749 C C . PRO A 1 95 ? 14.340 -8.647 -2.404 1.00 90.00 95 PRO A C 1
ATOM 751 O O . PRO A 1 95 ? 14.737 -9.025 -3.503 1.00 90.00 95 PRO A O 1
ATOM 754 N N . LEU A 1 96 ? 13.579 -9.416 -1.619 1.00 92.19 96 LEU A N 1
ATOM 755 C CA . LEU A 1 96 ? 13.217 -10.795 -1.931 1.00 92.19 96 LEU A CA 1
ATOM 756 C C . LEU A 1 96 ? 11.702 -10.948 -2.050 1.00 92.19 96 LEU A C 1
ATOM 758 O O . LEU A 1 96 ? 10.942 -10.480 -1.200 1.00 92.19 96 LEU A O 1
ATOM 762 N N . VAL A 1 97 ? 11.264 -11.683 -3.074 1.00 93.25 97 VAL A N 1
ATOM 763 C CA . VAL A 1 97 ? 9.840 -11.963 -3.323 1.00 93.25 97 VAL A CA 1
ATOM 764 C C . VAL A 1 97 ? 9.200 -12.726 -2.161 1.00 93.25 97 VAL A C 1
ATOM 766 O O . VAL A 1 97 ? 8.065 -12.438 -1.781 1.00 93.25 97 VAL A O 1
ATOM 769 N N . LYS A 1 98 ? 9.941 -13.650 -1.539 1.00 94.12 98 LYS A N 1
ATOM 770 C CA . LYS A 1 98 ? 9.481 -14.411 -0.370 1.00 94.12 98 LYS A CA 1
ATOM 771 C C . LYS A 1 98 ? 9.190 -13.509 0.834 1.00 94.12 98 LYS A C 1
ATOM 773 O O . LYS A 1 98 ? 8.149 -13.659 1.481 1.00 94.12 98 LYS A O 1
ATOM 778 N N . ASP A 1 99 ? 10.086 -12.563 1.108 1.00 93.75 99 ASP A N 1
ATOM 779 C CA . ASP A 1 99 ? 9.931 -11.614 2.213 1.00 93.75 99 ASP A CA 1
ATOM 780 C C . ASP A 1 99 ? 8.757 -10.683 1.935 1.00 93.75 99 ASP A C 1
ATOM 782 O O . ASP A 1 99 ? 7.917 -10.470 2.803 1.00 93.75 99 ASP A O 1
ATOM 786 N N . ALA A 1 100 ? 8.637 -10.204 0.695 1.00 93.81 100 ALA A N 1
ATOM 787 C CA . ALA A 1 100 ? 7.527 -9.364 0.273 1.00 93.81 100 ALA A CA 1
ATOM 788 C C . ALA A 1 100 ? 6.173 -10.078 0.364 1.00 93.81 100 ALA A C 1
ATOM 790 O O . ALA A 1 100 ? 5.218 -9.509 0.885 1.00 93.81 100 ALA A O 1
ATOM 791 N N . SER A 1 101 ? 6.095 -11.340 -0.055 1.00 93.69 101 SER A N 1
ATOM 792 C CA . SER A 1 101 ? 4.868 -12.141 0.038 1.00 93.69 101 SER A CA 1
ATOM 793 C C . SER A 1 101 ? 4.448 -12.371 1.493 1.00 93.69 101 SER A C 1
ATOM 795 O O . SER A 1 101 ? 3.265 -12.305 1.827 1.00 93.69 101 SER A O 1
ATOM 797 N N . THR A 1 102 ? 5.417 -12.612 2.381 1.00 95.50 102 THR A N 1
ATOM 798 C CA . THR A 1 102 ? 5.159 -12.730 3.825 1.00 95.50 102 THR A CA 1
ATOM 799 C C . THR A 1 102 ? 4.698 -11.400 4.406 1.00 95.50 102 THR A C 1
ATOM 801 O O . THR A 1 102 ? 3.677 -11.341 5.084 1.00 95.50 102 THR A O 1
ATOM 804 N N . HIS A 1 103 ? 5.381 -10.318 4.040 1.00 95.50 103 HIS A N 1
ATOM 805 C CA . HIS A 1 103 ? 5.062 -8.975 4.491 1.00 95.50 103 HIS A CA 1
ATOM 806 C C . HIS A 1 103 ? 3.659 -8.523 4.067 1.00 95.50 103 HIS A C 1
ATOM 808 O O . HIS A 1 103 ? 2.931 -7.977 4.888 1.00 95.50 103 HIS A O 1
ATOM 814 N N . VAL A 1 104 ? 3.246 -8.780 2.820 1.00 95.12 104 VAL A N 1
ATOM 815 C CA . VAL A 1 104 ? 1.888 -8.476 2.329 1.00 95.12 104 VAL A CA 1
ATOM 816 C C . VAL A 1 104 ? 0.833 -9.196 3.167 1.00 95.12 104 VAL A C 1
ATOM 818 O O . VAL A 1 104 ? -0.146 -8.581 3.590 1.00 95.12 104 VAL A O 1
ATOM 821 N N . ARG A 1 105 ? 1.041 -10.486 3.455 1.00 95.56 105 ARG A N 1
ATOM 822 C CA . ARG A 1 105 ? 0.109 -11.288 4.260 1.00 95.56 105 ARG A CA 1
ATOM 823 C C . ARG A 1 105 ? -0.024 -10.752 5.684 1.00 95.56 105 ARG A C 1
ATOM 825 O O . ARG A 1 105 ? -1.144 -10.602 6.181 1.00 95.56 105 ARG A O 1
ATOM 832 N N . ASP A 1 106 ? 1.101 -10.444 6.319 1.00 96.69 106 ASP A N 1
A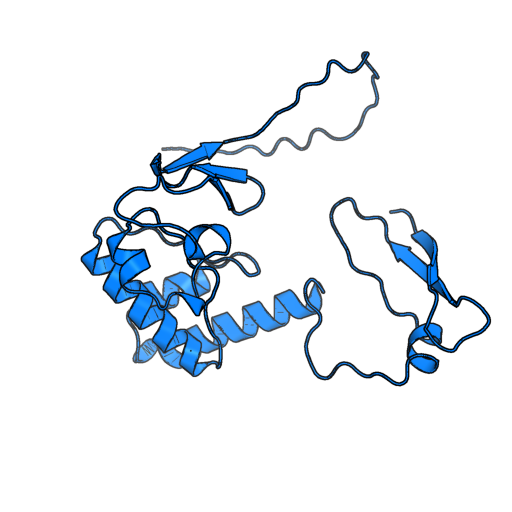TOM 833 C CA . ASP A 1 106 ? 1.128 -9.934 7.689 1.00 96.69 106 ASP A CA 1
ATOM 834 C C . ASP A 1 106 ? 0.530 -8.525 7.762 1.00 96.69 106 ASP A C 1
ATOM 836 O O . ASP A 1 106 ? -0.226 -8.224 8.683 1.00 96.69 106 ASP A O 1
ATOM 840 N N . LEU A 1 107 ? 0.788 -7.681 6.758 1.00 96.19 107 LEU A N 1
ATOM 841 C CA . LEU A 1 107 ? 0.227 -6.335 6.659 1.00 96.19 107 LEU A CA 1
ATOM 842 C C . LEU A 1 107 ? -1.298 -6.360 6.501 1.00 96.19 107 LEU A C 1
ATOM 844 O O . LEU A 1 107 ? -1.997 -5.622 7.197 1.00 96.19 107 LEU A O 1
ATOM 848 N N . CYS A 1 108 ? -1.822 -7.231 5.634 1.00 95.12 108 CYS A N 1
ATOM 849 C CA . CYS A 1 108 ? -3.262 -7.457 5.508 1.00 95.12 108 CYS A CA 1
ATOM 850 C C . CYS A 1 108 ? -3.866 -7.926 6.837 1.00 95.12 108 CYS A C 1
ATOM 852 O O . CYS A 1 108 ? -4.879 -7.385 7.275 1.00 95.12 108 CYS A O 1
ATOM 854 N N . SER A 1 109 ? -3.218 -8.884 7.503 1.00 96.94 109 SER A N 1
ATOM 855 C CA . SER A 1 109 ? -3.689 -9.445 8.776 1.00 96.94 109 SER A CA 1
ATOM 856 C C . SER A 1 109 ? -3.688 -8.411 9.906 1.00 96.94 109 SER A C 1
ATOM 858 O O . SER A 1 109 ? -4.629 -8.371 10.700 1.00 96.94 109 SER A O 1
ATOM 860 N N . LEU A 1 110 ? -2.666 -7.548 9.956 1.00 97.06 110 LEU A N 1
ATOM 861 C CA . LEU A 1 110 ? -2.567 -6.431 10.894 1.00 97.06 110 LEU A CA 1
ATOM 862 C C . LEU A 1 110 ? -3.704 -5.432 10.680 1.00 97.06 110 LEU A C 1
ATOM 864 O O . LEU A 1 110 ? -4.402 -5.060 11.620 1.00 97.06 110 LEU A O 1
ATOM 868 N N . LEU A 1 111 ? -3.894 -4.984 9.441 1.00 94.94 111 LEU A N 1
ATOM 869 C CA . LEU A 1 111 ? -4.886 -3.961 9.125 1.00 94.94 111 LEU A CA 1
ATOM 870 C C . LEU A 1 111 ? -6.322 -4.465 9.273 1.00 94.94 111 LEU A C 1
ATOM 872 O O . LEU A 1 111 ? -7.204 -3.696 9.664 1.00 94.94 111 LEU A O 1
ATOM 876 N N . GLN A 1 112 ? -6.538 -5.765 9.084 1.00 95.44 112 GLN A N 1
ATOM 877 C CA . GLN A 1 112 ? -7.819 -6.398 9.357 1.00 95.44 112 GLN A CA 1
ATOM 878 C C . GLN A 1 112 ? -8.208 -6.324 10.846 1.00 95.44 112 GLN A C 1
ATOM 880 O O . GLN A 1 112 ? -9.399 -6.217 11.134 1.00 95.44 112 GLN A O 1
ATOM 885 N N . GLN A 1 113 ? -7.245 -6.265 11.783 1.00 94.88 113 GLN A N 1
ATOM 886 C CA . GLN A 1 113 ? -7.535 -6.037 13.213 1.00 94.88 113 GLN A CA 1
ATOM 887 C C . GLN A 1 113 ? -8.204 -4.678 13.465 1.00 94.88 113 GLN A C 1
ATOM 889 O O . GLN A 1 113 ? -9.002 -4.535 14.387 1.00 94.88 113 GLN A O 1
ATOM 894 N N . GLY A 1 114 ? -7.894 -3.681 12.633 1.00 91.94 114 GLY A N 1
ATOM 895 C CA . GLY A 1 114 ? -8.512 -2.354 12.670 1.00 91.94 114 GLY A CA 1
ATOM 896 C C . GLY A 1 114 ? -9.735 -2.210 11.764 1.00 91.94 114 GLY A C 1
ATOM 897 O O . GLY A 1 114 ? -10.236 -1.101 11.603 1.00 91.94 114 GLY A O 1
ATOM 898 N N . GLY A 1 115 ? -10.195 -3.296 11.130 1.00 91.81 115 GLY A N 1
ATOM 899 C CA . GLY A 1 115 ? -11.296 -3.270 10.164 1.00 91.81 115 GLY A CA 1
ATOM 900 C C . GLY A 1 115 ? -10.934 -2.661 8.804 1.00 91.81 115 GLY A C 1
ATOM 901 O O . GLY A 1 115 ? -11.828 -2.325 8.027 1.00 91.81 115 GLY A O 1
ATOM 902 N N . PHE A 1 116 ? -9.644 -2.508 8.498 1.00 92.62 116 PHE A N 1
ATOM 903 C CA . PHE A 1 116 ? -9.182 -1.984 7.216 1.00 92.62 116 PHE A CA 1
ATOM 904 C C . PHE A 1 116 ? -8.992 -3.109 6.198 1.00 92.62 116 PHE A C 1
ATOM 906 O O . PHE A 1 116 ? -8.527 -4.200 6.525 1.00 92.62 116 PHE A O 1
ATOM 913 N N . HIS A 1 117 ? -9.305 -2.808 4.938 1.00 92.50 117 HIS A N 1
ATOM 914 C CA . HIS A 1 117 ? -9.088 -3.705 3.806 1.00 92.50 117 HIS A CA 1
ATOM 915 C C . HIS A 1 117 ? -8.232 -3.004 2.750 1.00 92.50 117 HIS A C 1
ATOM 917 O O . HIS A 1 117 ? -8.641 -1.982 2.194 1.00 92.50 117 HIS A O 1
ATOM 923 N N . LEU A 1 118 ? -7.032 -3.533 2.494 1.00 91.62 118 LEU A N 1
ATOM 924 C CA . LEU A 1 118 ? -6.123 -2.995 1.482 1.00 91.62 118 LEU A CA 1
ATOM 925 C C . LEU A 1 118 ? -6.603 -3.368 0.079 1.00 91.62 118 LEU A C 1
ATOM 927 O O . LEU A 1 118 ? -6.945 -4.516 -0.196 1.00 91.62 118 LEU A O 1
ATOM 931 N N . THR A 1 119 ? -6.601 -2.390 -0.822 1.00 92.25 119 THR A N 1
ATOM 932 C CA . THR A 1 119 ? -7.057 -2.553 -2.207 1.00 92.25 119 THR A CA 1
ATOM 933 C C . THR A 1 119 ? -6.113 -1.843 -3.167 1.00 92.25 119 THR A C 1
ATOM 935 O O . THR A 1 119 ? -5.229 -1.104 -2.742 1.00 92.25 119 THR A O 1
ATOM 938 N N . LYS A 1 120 ? -6.338 -2.039 -4.469 1.00 90.62 120 LYS A N 1
ATOM 939 C CA . LYS A 1 120 ? -5.549 -1.459 -5.561 1.00 90.62 120 LYS A CA 1
ATOM 940 C C . LYS A 1 120 ? -4.073 -1.861 -5.506 1.00 90.62 120 LYS A C 1
ATOM 942 O O . LYS A 1 120 ? -3.199 -1.048 -5.778 1.00 90.62 120 LYS A O 1
ATOM 947 N N . TRP A 1 121 ? -3.803 -3.121 -5.183 1.00 93.00 121 TRP A N 1
ATOM 948 C CA . TRP A 1 121 ? -2.446 -3.649 -5.162 1.00 93.00 121 TRP A CA 1
ATOM 949 C C . TRP A 1 121 ? -1.778 -3.549 -6.531 1.00 93.00 121 TRP A C 1
ATOM 951 O O . TRP A 1 121 ? -2.348 -3.940 -7.554 1.00 93.00 121 TRP A O 1
ATOM 961 N N . VAL A 1 122 ? -0.550 -3.041 -6.514 1.00 91.62 122 VAL A N 1
ATOM 962 C CA . VAL A 1 122 ? 0.339 -2.918 -7.664 1.00 91.62 122 VAL A CA 1
ATOM 963 C C . VAL A 1 122 ? 1.731 -3.349 -7.211 1.00 91.62 122 VAL A C 1
ATOM 965 O O . VAL A 1 122 ? 2.189 -2.965 -6.137 1.00 91.62 122 VAL A O 1
ATOM 968 N N . SER A 1 123 ? 2.403 -4.167 -8.014 1.00 91.69 123 SER A N 1
ATOM 969 C CA . SER A 1 123 ? 3.757 -4.645 -7.745 1.00 91.69 123 SER A CA 1
ATOM 970 C C . SER A 1 123 ? 4.452 -4.950 -9.061 1.00 91.69 123 SER A C 1
ATOM 972 O O . SER A 1 123 ? 3.808 -5.312 -10.043 1.00 91.69 123 SER A O 1
ATOM 974 N N . ARG A 1 124 ? 5.780 -4.835 -9.070 1.00 90.50 124 ARG A N 1
ATOM 975 C CA . ARG A 1 124 ? 6.601 -5.308 -10.187 1.00 90.50 124 ARG A CA 1
ATOM 976 C C . ARG A 1 124 ? 6.685 -6.832 -10.242 1.00 90.50 124 ARG A C 1
ATOM 978 O O . ARG A 1 124 ? 6.855 -7.397 -11.316 1.00 90.50 124 ARG A O 1
ATOM 985 N N . SER A 1 125 ? 6.602 -7.507 -9.098 1.00 91.75 125 SER A N 1
ATOM 986 C CA . SER A 1 125 ? 6.653 -8.967 -9.085 1.00 91.75 125 SER A CA 1
ATOM 987 C C . SER A 1 125 ? 5.277 -9.534 -9.408 1.00 91.75 125 SER A C 1
ATOM 989 O O . SER A 1 125 ? 4.334 -9.360 -8.632 1.00 91.75 125 SER A O 1
ATOM 991 N N . ARG A 1 126 ? 5.186 -10.240 -10.539 1.00 91.50 126 ARG A N 1
ATOM 992 C CA . ARG A 1 126 ? 3.972 -10.952 -10.959 1.00 91.50 126 ARG A CA 1
ATOM 993 C C . ARG A 1 126 ? 3.588 -12.033 -9.950 1.00 91.50 126 ARG A C 1
ATOM 995 O O . ARG A 1 126 ? 2.426 -12.115 -9.591 1.00 91.50 126 ARG A O 1
ATOM 1002 N N . GLU A 1 127 ? 4.569 -12.732 -9.379 1.00 91.75 127 GLU A N 1
ATOM 1003 C CA . GLU A 1 127 ? 4.357 -13.727 -8.316 1.00 91.75 127 GLU A CA 1
ATOM 1004 C C . GLU A 1 127 ? 3.670 -13.118 -7.079 1.00 91.75 127 GLU A C 1
ATOM 1006 O O . GLU A 1 127 ? 2.763 -13.715 -6.500 1.00 91.75 127 GLU A O 1
ATOM 1011 N N . ILE A 1 128 ? 4.039 -11.888 -6.693 1.00 93.00 128 ILE A N 1
ATOM 1012 C CA . ILE A 1 128 ? 3.363 -11.189 -5.587 1.00 93.00 128 ILE A CA 1
ATOM 1013 C C . ILE A 1 128 ? 1.924 -10.851 -5.974 1.00 93.00 128 ILE A C 1
ATOM 1015 O O . ILE A 1 128 ? 1.022 -11.059 -5.166 1.00 93.00 128 ILE A O 1
ATOM 1019 N N . LEU A 1 129 ? 1.697 -10.339 -7.188 1.00 91.88 129 LEU A N 1
ATOM 1020 C CA . LEU A 1 129 ? 0.347 -10.027 -7.664 1.00 91.88 129 LEU A CA 1
ATOM 1021 C C . LEU A 1 129 ? -0.532 -11.282 -7.717 1.00 91.88 129 LEU A C 1
ATOM 1023 O O . LEU A 1 129 ? -1.666 -11.242 -7.265 1.00 91.88 129 LEU A O 1
ATOM 1027 N N . GLU A 1 130 ? -0.004 -12.408 -8.187 1.00 92.25 130 GLU A N 1
ATOM 1028 C CA . GLU A 1 130 ? -0.713 -13.692 -8.232 1.00 92.25 130 GLU A CA 1
ATOM 1029 C C . GLU A 1 130 ? -1.083 -14.218 -6.835 1.00 92.25 130 GLU A C 1
ATOM 1031 O O . GLU A 1 130 ? -2.082 -14.922 -6.689 1.00 92.25 130 GLU A O 1
ATOM 1036 N N . SER A 1 131 ? -0.326 -13.847 -5.795 1.00 90.75 131 SER A N 1
ATOM 1037 C CA . SER A 1 131 ? -0.641 -14.199 -4.403 1.00 90.75 131 SER A CA 1
ATOM 1038 C C . SER A 1 131 ? -1.802 -13.393 -3.798 1.00 90.75 131 SER A C 1
ATOM 1040 O O . SER A 1 131 ? -2.310 -13.748 -2.730 1.00 90.75 131 SER A O 1
ATOM 1042 N N . ILE A 1 132 ? -2.229 -12.312 -4.458 1.00 92.50 132 ILE A N 1
ATOM 1043 C CA . ILE A 1 132 ? -3.262 -11.390 -3.981 1.00 92.50 132 ILE A CA 1
ATOM 1044 C C . ILE A 1 132 ? -4.590 -11.704 -4.694 1.00 92.50 132 ILE A C 1
ATOM 1046 O O . ILE A 1 132 ? -4.611 -12.055 -5.873 1.00 92.50 132 ILE A O 1
ATOM 1050 N N . PRO A 1 133 ? -5.748 -11.591 -4.016 1.00 93.00 133 PRO A N 1
ATOM 1051 C CA . PRO A 1 133 ? -7.030 -11.761 -4.685 1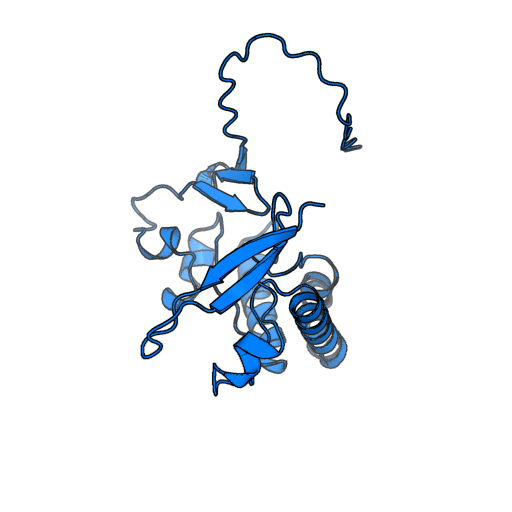.00 93.00 133 PRO A CA 1
ATOM 1052 C C . PRO A 1 133 ? -7.231 -10.733 -5.806 1.00 93.00 133 PRO A C 1
ATOM 1054 O O . PRO A 1 133 ? -7.142 -9.527 -5.578 1.00 93.00 133 PRO A O 1
ATOM 1057 N N . VAL A 1 134 ? -7.654 -11.191 -6.990 1.00 91.88 134 VAL A N 1
ATOM 1058 C CA . VAL A 1 134 ? -7.881 -10.336 -8.176 1.00 91.88 134 VAL A CA 1
ATOM 1059 C C . VAL A 1 134 ? -8.796 -9.137 -7.886 1.00 91.88 134 VAL A C 1
ATOM 1061 O O . VAL A 1 134 ? -8.609 -8.048 -8.427 1.00 91.88 134 VAL A O 1
ATOM 1064 N N . LYS A 1 135 ? -9.783 -9.291 -6.991 1.00 91.88 135 LYS A N 1
ATOM 1065 C CA . LYS A 1 135 ? -10.681 -8.198 -6.571 1.00 91.88 135 LYS A CA 1
ATOM 1066 C C . LYS A 1 135 ? -9.941 -7.004 -5.951 1.00 91.88 135 LYS A C 1
ATOM 1068 O O . LYS A 1 135 ? -10.420 -5.875 -6.089 1.00 91.88 135 LYS A O 1
ATOM 1073 N N . ASP A 1 136 ? -8.777 -7.244 -5.359 1.00 91.75 136 ASP A N 1
ATOM 1074 C CA . ASP A 1 136 ? -7.981 -6.266 -4.625 1.00 91.75 136 ASP A CA 1
ATOM 1075 C C . ASP A 1 136 ? -6.857 -5.669 -5.485 1.00 91.75 136 ASP A C 1
ATOM 1077 O O . ASP A 1 136 ? -6.189 -4.741 -5.042 1.00 91.75 136 ASP A O 1
ATOM 1081 N N . HIS A 1 137 ? -6.679 -6.121 -6.732 1.00 90.25 137 HIS A N 1
ATOM 1082 C CA . HIS A 1 137 ? -5.692 -5.564 -7.665 1.00 90.25 137 HIS A CA 1
ATOM 1083 C C . HIS A 1 137 ? -6.012 -4.121 -8.083 1.00 90.25 137 HIS A C 1
ATOM 1085 O O . HIS A 1 137 ? -7.163 -3.669 -8.045 1.00 90.25 137 HIS A O 1
ATOM 1091 N N . GLY A 1 138 ? -4.985 -3.395 -8.531 1.00 87.12 138 GLY A N 1
ATOM 1092 C CA . GLY A 1 138 ? -5.132 -2.135 -9.261 1.00 87.12 138 GLY A CA 1
ATOM 1093 C C . GLY A 1 138 ? -6.009 -2.302 -10.505 1.00 87.12 138 GLY A C 1
ATOM 1094 O O . GLY A 1 138 ? -6.106 -3.387 -11.078 1.00 87.12 138 GLY A O 1
ATOM 1095 N N . LYS A 1 139 ? -6.691 -1.232 -10.923 1.00 86.19 139 LYS A N 1
ATOM 1096 C CA . LYS A 1 139 ? -7.676 -1.290 -12.015 1.00 86.19 139 LYS A CA 1
ATOM 1097 C C . LYS A 1 139 ? -7.074 -1.832 -13.315 1.00 86.19 139 LYS A C 1
ATOM 1099 O O . LYS A 1 139 ? -7.708 -2.677 -13.946 1.00 86.19 139 LYS A O 1
ATOM 1104 N N . GLU A 1 140 ? -5.884 -1.366 -13.679 1.00 83.56 140 GLU A N 1
ATOM 1105 C CA . GLU A 1 140 ? -5.207 -1.792 -14.906 1.00 83.56 140 GLU A CA 1
ATOM 1106 C C . GLU A 1 140 ? -4.595 -3.193 -14.742 1.00 83.56 140 GLU A C 1
ATOM 1108 O O . GLU A 1 140 ? -4.624 -3.987 -15.673 1.00 83.56 140 GLU A O 1
ATOM 1113 N N . ILE A 1 141 ? -4.187 -3.561 -13.521 1.00 85.94 141 ILE A N 1
ATOM 1114 C CA . ILE A 1 141 ? -3.666 -4.896 -13.186 1.00 85.94 141 ILE A CA 1
ATOM 1115 C C . ILE A 1 141 ? -4.730 -5.998 -13.304 1.00 85.94 141 ILE A C 1
ATOM 1117 O O . ILE A 1 141 ? -4.426 -7.113 -13.717 1.00 85.94 141 ILE A O 1
ATOM 1121 N N . LYS A 1 142 ? -5.998 -5.707 -12.978 1.00 85.94 142 LYS A N 1
ATOM 1122 C CA . LYS A 1 142 ? -7.104 -6.691 -13.007 1.00 85.94 142 LYS A CA 1
ATOM 1123 C C . LYS A 1 142 ? -7.327 -7.367 -14.359 1.00 85.94 142 LYS A C 1
ATOM 1125 O O . LYS A 1 142 ? -7.996 -8.395 -14.403 1.00 85.94 142 LYS A O 1
ATOM 1130 N N . ARG A 1 143 ? -6.883 -6.743 -15.448 1.00 83.94 143 ARG A N 1
ATOM 1131 C CA . ARG A 1 143 ? -7.185 -7.168 -16.821 1.00 83.94 143 ARG A CA 1
ATOM 1132 C C . ARG A 1 143 ? -6.010 -7.857 -17.509 1.00 83.94 143 ARG A C 1
ATOM 1134 O O . ARG A 1 143 ? -6.176 -8.258 -18.654 1.00 83.94 143 ARG A O 1
ATOM 1141 N N . LEU A 1 144 ? -4.867 -7.963 -16.835 1.00 84.25 144 LEU A N 1
ATOM 1142 C CA . LEU A 1 144 ? -3.635 -8.477 -17.421 1.00 84.25 144 LEU A CA 1
ATOM 1143 C C . LEU A 1 144 ? -3.58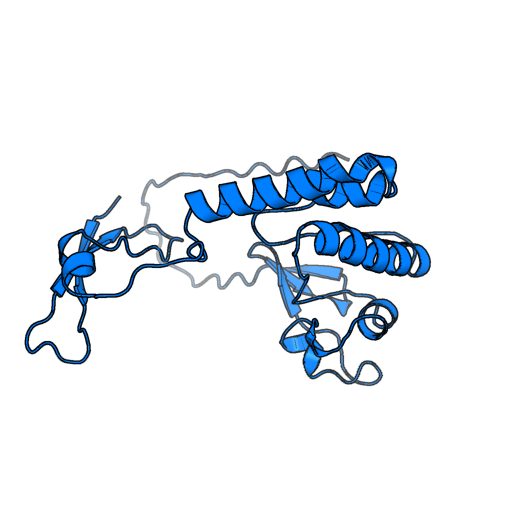6 -10.000 -17.368 1.00 84.25 144 LEU A C 1
ATOM 1145 O O . LEU A 1 144 ? -3.887 -10.610 -16.339 1.00 84.25 144 LEU A O 1
ATOM 1149 N N . ASP A 1 145 ? -3.121 -10.595 -18.457 1.00 85.31 145 ASP A N 1
ATOM 1150 C CA . ASP A 1 145 ? -2.537 -11.928 -18.463 1.00 85.31 145 ASP A CA 1
ATOM 1151 C C . ASP A 1 145 ? -1.053 -11.807 -18.077 1.00 85.31 145 ASP A C 1
ATOM 1153 O O . ASP A 1 145 ? -0.210 -11.398 -18.879 1.00 85.31 145 ASP A O 1
ATOM 1157 N N . PHE A 1 146 ? -0.714 -12.184 -16.841 1.00 86.25 146 PHE A N 1
ATOM 1158 C CA . PHE A 1 146 ? 0.653 -12.099 -16.317 1.00 86.25 146 PHE A CA 1
ATOM 1159 C C . PHE A 1 146 ? 1.678 -12.975 -17.051 1.00 86.25 146 PHE A C 1
ATOM 1161 O O . PHE A 1 146 ? 2.864 -12.876 -16.745 1.00 86.25 146 PHE A O 1
ATOM 1168 N N . GLN A 1 147 ? 1.290 -13.808 -18.016 1.00 84.31 147 GLN A N 1
ATOM 1169 C CA . GLN A 1 147 ? 2.242 -14.559 -18.844 1.00 84.31 147 GLN A CA 1
ATOM 1170 C C . GLN A 1 147 ? 2.533 -13.879 -20.187 1.00 84.31 147 GLN A C 1
ATOM 1172 O O . GLN A 1 147 ? 3.531 -14.205 -20.827 1.00 84.31 147 GLN A O 1
ATOM 1177 N N . LYS A 1 148 ? 1.681 -12.947 -20.628 1.00 83.38 148 LYS A N 1
ATOM 1178 C CA . LYS A 1 148 ? 1.739 -12.381 -21.988 1.00 83.38 148 LYS A CA 1
ATOM 1179 C C . LYS A 1 148 ? 1.860 -10.870 -22.018 1.00 83.38 148 LYS A C 1
ATOM 1181 O O . LYS A 1 148 ? 2.539 -10.341 -22.892 1.00 83.38 148 LYS A O 1
ATOM 1186 N N . ASP A 1 149 ? 1.216 -10.195 -21.078 1.00 86.62 149 ASP A N 1
ATOM 1187 C CA . ASP A 1 149 ? 1.130 -8.745 -21.082 1.00 86.62 149 ASP A CA 1
ATOM 1188 C C . ASP A 1 149 ? 2.317 -8.127 -20.334 1.00 86.62 149 ASP A C 1
ATOM 1190 O O . ASP A 1 149 ? 2.875 -8.719 -19.404 1.00 86.62 149 ASP A O 1
ATOM 1194 N N . GLU A 1 150 ? 2.715 -6.922 -20.736 1.00 87.69 150 GLU A N 1
ATOM 1195 C CA . GLU A 1 150 ? 3.637 -6.083 -19.968 1.00 87.69 150 GLU A CA 1
ATOM 1196 C C . GLU A 1 150 ? 2.898 -5.404 -1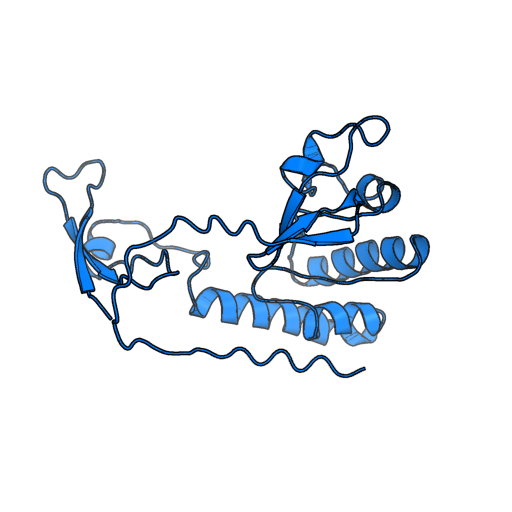8.810 1.00 87.69 150 GLU A C 1
ATOM 1198 O O . GLU A 1 150 ? 1.715 -5.060 -18.917 1.00 87.69 150 GLU A O 1
ATOM 1203 N N . LEU A 1 151 ? 3.594 -5.182 -17.693 1.00 88.94 151 LEU A N 1
ATOM 1204 C CA . LEU A 1 151 ? 3.019 -4.425 -16.588 1.00 88.94 151 LEU A CA 1
ATOM 1205 C C . LEU A 1 151 ? 2.820 -2.953 -16.995 1.00 88.94 151 LEU A C 1
ATOM 1207 O O . LEU A 1 151 ? 3.713 -2.345 -17.592 1.00 88.94 151 LEU A O 1
ATOM 1211 N N . PRO A 1 152 ? 1.667 -2.353 -16.653 1.00 87.56 152 PRO A N 1
ATOM 1212 C CA . PRO A 1 152 ? 1.270 -1.049 -17.156 1.00 87.56 152 PRO A CA 1
ATOM 1213 C C . PRO A 1 152 ? 2.090 0.088 -16.541 1.00 87.56 152 PRO A C 1
ATOM 1215 O O . PRO A 1 152 ? 2.913 -0.080 -15.636 1.00 87.56 152 PRO A O 1
ATOM 1218 N N . VAL A 1 153 ? 1.816 1.294 -17.032 1.00 84.38 153 VAL A N 1
ATOM 1219 C CA . VAL A 1 153 ? 2.228 2.532 -16.375 1.00 84.38 153 VAL A CA 1
ATOM 1220 C C . VAL A 1 153 ? 1.119 2.962 -15.425 1.00 84.38 153 VAL A C 1
ATOM 1222 O O . VAL A 1 153 ? -0.012 3.183 -15.853 1.00 84.38 153 VAL A O 1
ATOM 1225 N N . GLU A 1 154 ? 1.447 3.109 -14.148 1.00 83.19 154 GLU A N 1
ATOM 1226 C CA . GLU A 1 154 ? 0.517 3.579 -13.118 1.00 83.19 154 GLU A CA 1
ATOM 1227 C C . GLU A 1 154 ? 0.868 4.996 -12.662 1.00 83.19 154 GLU A C 1
ATOM 1229 O O . GLU A 1 154 ? 1.941 5.524 -12.961 1.00 83.19 154 GLU A O 1
ATOM 1234 N N . ARG A 1 155 ? -0.043 5.641 -11.930 1.00 78.62 155 ARG A N 1
ATOM 1235 C CA . ARG A 1 155 ? 0.266 6.886 -11.214 1.00 78.62 155 ARG A CA 1
ATOM 1236 C C . ARG A 1 155 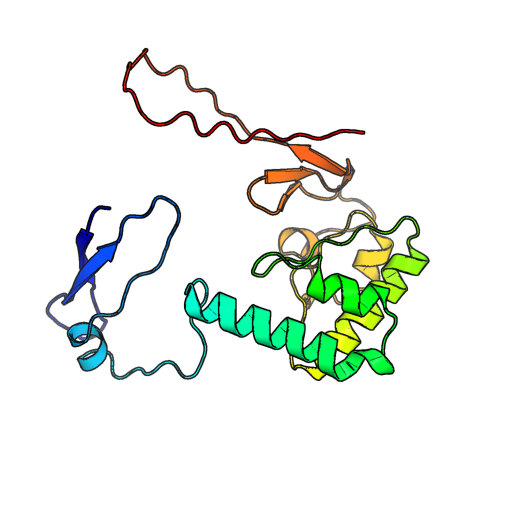? 0.449 6.597 -9.734 1.00 78.62 155 ARG A C 1
ATOM 1238 O O . ARG A 1 155 ? -0.475 6.116 -9.091 1.00 78.62 155 ARG A O 1
ATOM 1245 N N . ALA A 1 156 ? 1.600 6.973 -9.191 1.00 73.81 156 ALA A N 1
ATOM 1246 C CA . ALA A 1 156 ? 1.880 6.918 -7.761 1.00 73.81 156 ALA A CA 1
ATOM 1247 C C . ALA A 1 156 ? 2.352 8.301 -7.308 1.00 73.81 156 ALA A C 1
ATOM 1249 O O . ALA A 1 156 ? 3.247 8.871 -7.925 1.00 73.81 156 ALA A O 1
ATOM 1250 N N . LEU A 1 157 ? 1.728 8.876 -6.275 1.00 73.88 157 LEU A N 1
ATOM 1251 C CA . LEU A 1 157 ? 2.116 10.181 -5.709 1.00 73.88 157 LEU A CA 1
ATOM 1252 C C . LEU A 1 157 ? 2.223 11.337 -6.732 1.00 73.88 157 LEU A C 1
ATOM 1254 O O . LEU A 1 157 ? 3.009 12.266 -6.567 1.00 73.88 157 LEU A O 1
ATOM 1258 N N . GLY A 1 158 ? 1.435 11.290 -7.811 1.00 77.31 158 GLY A N 1
ATOM 1259 C CA . GLY A 1 158 ? 1.428 12.316 -8.861 1.00 77.31 158 GLY A CA 1
ATOM 1260 C C . GLY A 1 158 ? 2.485 12.148 -9.960 1.00 77.31 158 GLY A C 1
ATOM 1261 O O . GLY A 1 158 ? 2.463 12.923 -10.917 1.00 77.31 158 GLY A O 1
ATOM 1262 N N . VAL A 1 159 ? 3.344 11.127 -9.883 1.00 81.62 159 VAL A N 1
ATOM 1263 C CA . VAL A 1 159 ? 4.310 10.767 -10.936 1.00 81.62 159 VAL A CA 1
ATOM 1264 C C . VAL A 1 159 ? 3.867 9.518 -11.693 1.00 81.62 159 VAL A C 1
ATOM 1266 O O . VAL A 1 159 ? 3.091 8.711 -11.172 1.00 81.62 159 VAL A O 1
ATOM 1269 N N . GLN A 1 160 ? 4.320 9.363 -12.939 1.00 85.00 160 GLN A N 1
ATOM 1270 C CA . GLN A 1 160 ? 4.110 8.117 -13.674 1.00 85.00 160 GLN A CA 1
ATOM 1271 C C . GLN A 1 160 ? 5.124 7.086 -13.186 1.00 85.00 160 GLN A C 1
ATOM 1273 O O . GLN A 1 160 ? 6.306 7.383 -13.060 1.00 85.00 160 GLN A O 1
ATOM 1278 N N . TRP A 1 161 ? 4.670 5.872 -12.920 1.00 86.69 161 TRP A N 1
ATOM 1279 C CA . TRP A 1 161 ? 5.504 4.745 -12.544 1.00 86.69 161 TRP A CA 1
ATOM 1280 C C . TRP A 1 161 ? 5.394 3.673 -13.620 1.00 86.69 161 TRP A C 1
ATOM 1282 O O . TRP A 1 161 ? 4.343 3.054 -13.788 1.00 86.69 161 TRP A O 1
ATOM 1292 N N . ARG A 1 162 ? 6.479 3.453 -14.367 1.00 86.25 162 ARG A N 1
ATOM 1293 C CA . ARG A 1 162 ? 6.602 2.309 -15.274 1.00 86.25 162 ARG A CA 1
ATOM 1294 C C . ARG A 1 162 ? 6.997 1.091 -14.455 1.00 86.25 162 ARG A C 1
ATOM 1296 O O . ARG A 1 162 ? 8.164 0.941 -14.083 1.00 86.25 162 ARG A O 1
ATOM 1303 N N . ILE A 1 163 ? 6.015 0.241 -14.178 1.00 86.12 163 ILE A N 1
ATOM 1304 C CA . ILE A 1 163 ? 6.154 -0.868 -13.233 1.00 86.12 163 ILE A CA 1
ATOM 1305 C C . ILE A 1 163 ? 7.186 -1.883 -13.733 1.00 86.12 163 ILE A C 1
ATOM 1307 O O . ILE A 1 163 ? 8.100 -2.236 -12.989 1.00 86.12 163 ILE A O 1
ATOM 1311 N N . GLU A 1 164 ? 7.085 -2.295 -15.002 1.00 87.38 164 GLU A N 1
ATOM 1312 C CA . GLU A 1 164 ? 7.974 -3.295 -15.615 1.00 87.38 164 GLU A CA 1
ATOM 1313 C C . GLU A 1 164 ? 9.451 -2.869 -15.512 1.00 87.38 164 GLU A C 1
ATOM 1315 O O . GLU A 1 164 ? 10.312 -3.628 -15.070 1.00 87.38 164 GLU A O 1
ATOM 1320 N N . GLY A 1 165 ? 9.738 -1.598 -15.815 1.00 83.81 165 GLY A N 1
ATOM 1321 C CA . GLY A 1 165 ? 11.079 -1.020 -15.715 1.00 83.81 165 GLY A CA 1
ATOM 1322 C C . GLY A 1 165 ? 11.497 -0.611 -14.298 1.00 83.81 165 GLY A C 1
ATOM 1323 O O . GLY A 1 165 ? 12.678 -0.369 -14.071 1.00 83.81 165 GLY A O 1
ATOM 1324 N N . ASN A 1 166 ? 10.570 -0.559 -13.335 1.00 85.00 166 ASN A N 1
ATOM 1325 C CA . ASN A 1 166 ? 10.737 0.099 -12.032 1.00 85.00 166 ASN A CA 1
ATOM 1326 C C . ASN A 1 166 ? 11.322 1.521 -12.144 1.00 85.00 166 ASN A C 1
ATOM 1328 O O . ASN A 1 166 ? 12.275 1.872 -11.451 1.00 85.00 166 ASN A O 1
ATOM 1332 N N . THR A 1 167 ? 10.774 2.331 -13.050 1.00 83.88 167 THR A N 1
ATOM 1333 C CA . THR A 1 167 ? 11.232 3.712 -13.276 1.00 83.88 167 THR A CA 1
ATOM 1334 C C . THR A 1 167 ? 10.093 4.696 -13.075 1.00 83.88 167 THR A C 1
ATOM 1336 O O . THR A 1 167 ? 8.947 4.408 -13.423 1.00 83.88 167 THR A O 1
ATOM 1339 N N . PHE A 1 168 ? 10.403 5.858 -12.503 1.00 84.56 168 PHE A N 1
ATOM 1340 C CA . PHE A 1 168 ? 9.467 6.973 -12.413 1.00 84.56 168 PHE A CA 1
ATOM 1341 C C . PHE A 1 168 ? 9.722 7.950 -13.556 1.00 84.56 168 PHE A C 1
ATOM 1343 O O . PHE A 1 168 ? 10.874 8.241 -13.874 1.00 84.56 168 PHE A O 1
ATOM 1350 N N . ASP A 1 169 ? 8.647 8.440 -14.161 1.00 80.81 169 ASP A N 1
ATOM 1351 C CA . ASP A 1 169 ? 8.685 9.344 -15.302 1.00 80.81 169 ASP A CA 1
ATOM 1352 C C . ASP A 1 169 ? 7.734 10.534 -15.113 1.00 80.81 169 ASP A C 1
ATOM 1354 O O . ASP A 1 169 ? 6.770 10.494 -14.333 1.00 80.81 169 ASP A O 1
ATOM 1358 N N . PHE A 1 170 ? 8.013 11.600 -15.856 1.00 79.62 170 PHE A N 1
ATOM 1359 C CA . PHE A 1 170 ? 7.199 12.801 -15.932 1.00 79.62 170 PHE A CA 1
ATOM 1360 C C . PHE A 1 170 ? 6.807 13.048 -17.384 1.00 79.62 170 PHE A C 1
ATOM 1362 O O . PHE A 1 170 ? 7.652 13.305 -18.236 1.00 79.62 170 PHE A O 1
ATOM 1369 N N . ASP A 1 171 ? 5.505 13.059 -17.655 1.00 70.19 171 ASP A N 1
ATOM 1370 C CA . ASP A 1 171 ? 4.998 13.523 -18.942 1.00 70.19 171 ASP A CA 1
ATOM 1371 C C . ASP A 1 171 ? 5.008 15.058 -18.967 1.00 70.19 171 ASP A C 1
ATOM 1373 O O . ASP A 1 171 ? 4.082 15.728 -18.493 1.00 70.19 171 ASP A O 1
ATOM 1377 N N . VAL A 1 172 ? 6.113 15.625 -19.454 1.00 71.12 172 VAL A N 1
ATOM 1378 C CA . VAL A 1 172 ? 6.278 17.072 -19.589 1.00 71.12 172 VAL A CA 1
ATOM 1379 C C . VAL A 1 172 ? 5.899 17.494 -21.004 1.00 71.12 172 VAL A C 1
ATOM 1381 O O . VAL A 1 172 ? 6.729 17.562 -21.909 1.00 71.12 172 VAL A O 1
ATOM 1384 N N . ASN A 1 173 ? 4.635 17.867 -21.192 1.00 67.00 173 ASN A N 1
ATOM 1385 C CA . ASN A 1 173 ? 4.209 18.538 -22.415 1.00 67.00 173 ASN A CA 1
ATOM 1386 C C . ASN A 1 173 ? 4.625 20.020 -22.367 1.00 67.00 173 ASN A C 1
ATOM 1388 O O . ASN A 1 173 ? 3.842 20.897 -21.981 1.00 67.00 173 ASN A O 1
ATOM 1392 N N . LEU A 1 174 ? 5.881 20.299 -22.732 1.00 66.25 174 LEU A N 1
ATOM 1393 C CA . LEU A 1 174 ? 6.391 21.658 -22.917 1.00 66.25 174 LEU A CA 1
ATOM 1394 C C . LEU A 1 174 ? 5.779 22.265 -24.182 1.00 66.25 174 LEU A C 1
ATOM 1396 O O . LEU A 1 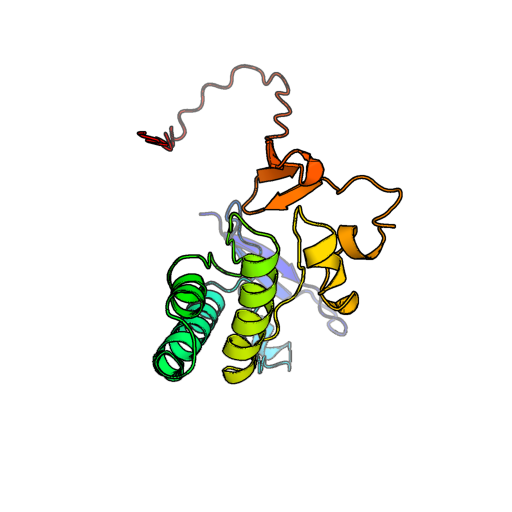174 ? 6.424 22.375 -25.223 1.00 66.25 174 LEU A O 1
ATOM 1400 N N . LYS A 1 175 ? 4.519 22.696 -24.100 1.00 69.31 175 LYS A N 1
ATOM 1401 C CA . LYS A 1 175 ? 3.987 23.611 -25.109 1.00 69.31 175 LYS A CA 1
ATOM 1402 C C . LYS A 1 175 ? 4.787 24.911 -25.002 1.00 69.31 175 LYS A C 1
ATOM 1404 O O . LYS A 1 175 ? 4.793 25.494 -23.914 1.00 69.31 175 LYS A O 1
ATOM 1409 N N . PRO A 1 176 ? 5.441 25.387 -26.075 1.00 60.50 176 PRO A N 1
ATOM 1410 C CA . PRO A 1 176 ? 6.114 26.675 -26.040 1.00 60.50 176 PRO A CA 1
ATOM 1411 C C . PRO A 1 176 ? 5.067 27.754 -25.748 1.00 60.50 176 PRO A C 1
ATOM 1413 O O . PRO A 1 176 ? 4.226 28.077 -26.586 1.00 60.50 176 PRO A O 1
ATOM 1416 N N . LYS A 1 177 ? 5.067 28.275 -24.519 1.00 54.59 177 LYS A N 1
ATOM 1417 C CA . LYS A 1 177 ? 4.324 29.484 -24.167 1.00 54.59 177 LYS A CA 1
ATOM 1418 C C . LYS A 1 177 ? 5.176 30.681 -24.566 1.00 54.59 177 LYS A C 1
ATOM 1420 O O . LYS A 1 177 ? 6.375 30.700 -24.300 1.00 54.59 177 LYS A O 1
ATOM 1425 N N . ALA A 1 178 ? 4.545 31.687 -25.169 1.00 57.91 178 ALA A N 1
ATOM 1426 C CA . ALA A 1 178 ? 5.155 33.002 -25.312 1.00 57.91 178 ALA A CA 1
ATOM 1427 C C . ALA A 1 178 ? 5.639 33.498 -23.931 1.00 57.91 178 ALA A C 1
ATOM 1429 O O . ALA A 1 178 ? 4.980 33.202 -22.927 1.00 57.91 178 ALA A O 1
ATOM 1430 N N . PRO A 1 179 ? 6.773 34.215 -23.851 1.00 51.72 179 PRO A N 1
ATOM 1431 C CA . PRO A 1 179 ? 7.367 34.622 -22.584 1.00 51.72 179 PRO A CA 1
ATOM 1432 C C . PRO A 1 179 ? 6.463 35.629 -21.863 1.00 51.72 179 PRO A C 1
ATOM 1434 O O . PRO A 1 179 ? 6.540 36.834 -22.077 1.00 51.72 179 PRO A O 1
ATOM 1437 N N . THR A 1 180 ? 5.593 35.139 -20.985 1.00 50.06 180 THR A N 1
ATOM 1438 C CA . THR A 1 180 ? 4.898 35.964 -19.996 1.00 50.06 180 THR A CA 1
ATOM 1439 C C . THR A 1 180 ? 5.742 36.008 -18.734 1.00 50.06 180 THR A C 1
ATOM 1441 O O . THR A 1 180 ? 5.704 35.085 -17.920 1.00 50.06 180 THR A O 1
ATOM 1444 N N . TRP A 1 181 ? 6.513 37.083 -18.581 1.00 49.72 181 TRP A N 1
ATOM 1445 C CA . TRP A 1 181 ? 7.143 37.449 -17.318 1.00 49.72 181 TRP A CA 1
ATOM 1446 C C . TRP A 1 181 ? 6.050 37.778 -16.300 1.00 49.72 181 TRP A C 1
ATOM 1448 O O . TRP A 1 181 ? 5.539 38.893 -16.264 1.00 49.72 181 TRP A O 1
ATOM 1458 N N . VAL A 1 182 ? 5.671 36.803 -15.477 1.00 43.72 182 VAL A N 1
ATOM 1459 C CA . VAL A 1 182 ? 4.893 37.062 -14.265 1.00 43.72 182 VAL A CA 1
ATOM 1460 C C . VAL A 1 182 ? 5.674 36.478 -13.102 1.00 43.72 182 VAL A C 1
ATOM 1462 O O . VAL A 1 182 ? 5.868 35.268 -13.011 1.00 43.72 182 VAL A O 1
ATOM 1465 N N . GLN A 1 183 ? 6.168 37.366 -12.239 1.00 48.34 183 GLN A N 1
ATOM 1466 C CA . GLN A 1 183 ? 6.741 37.032 -10.940 1.00 48.34 183 GLN A CA 1
ATOM 1467 C C . GLN A 1 183 ? 5.730 36.187 -10.159 1.00 48.34 183 GLN A C 1
ATOM 1469 O O . GLN A 1 183 ? 4.734 36.703 -9.659 1.00 48.34 183 GLN A O 1
ATOM 1474 N N . SER A 1 184 ? 5.937 34.878 -10.077 1.00 36.53 184 SER A N 1
ATOM 1475 C CA . SER A 1 184 ? 5.141 34.001 -9.219 1.00 36.53 184 SER A CA 1
ATOM 1476 C C . SER A 1 184 ? 5.979 32.790 -8.834 1.00 36.53 184 SER A C 1
ATOM 1478 O O . SER A 1 184 ? 6.068 31.814 -9.568 1.00 36.53 184 SER A O 1
ATOM 1480 N N . SER A 1 185 ? 6.603 32.912 -7.664 1.00 32.69 185 SER A N 1
ATOM 1481 C CA . SER A 1 185 ? 6.962 31.817 -6.762 1.00 32.69 185 SER A CA 1
ATOM 1482 C C . SER A 1 185 ? 7.799 30.682 -7.360 1.00 32.69 185 SER A C 1
ATOM 1484 O O . SER A 1 185 ? 7.290 29.632 -7.743 1.00 32.69 185 SER A O 1
ATOM 1486 N N . ILE A 1 186 ? 9.122 30.853 -7.313 1.00 34.78 186 ILE A N 1
ATOM 1487 C CA . ILE A 1 186 ? 10.065 29.733 -7.344 1.00 34.78 186 ILE A CA 1
ATOM 1488 C C . ILE A 1 186 ? 9.823 28.910 -6.071 1.00 34.78 186 ILE A C 1
ATOM 1490 O O . ILE A 1 186 ? 10.298 29.262 -4.994 1.00 34.78 186 ILE A O 1
ATOM 1494 N N . SER A 1 187 ? 9.058 27.825 -6.175 1.00 31.70 187 SER A N 1
ATOM 1495 C CA . SER A 1 187 ? 9.124 26.745 -5.192 1.00 31.70 187 SER A CA 1
ATOM 1496 C C . SER A 1 187 ? 10.228 25.802 -5.658 1.00 31.70 187 SER A C 1
ATOM 1498 O O . SER A 1 187 ? 10.010 24.891 -6.453 1.00 31.70 187 SER A O 1
ATOM 1500 N N . LEU A 1 188 ? 11.455 26.108 -5.238 1.00 28.23 188 LEU A N 1
ATOM 1501 C CA . LEU A 1 188 ? 12.603 25.229 -5.396 1.00 28.23 188 LEU A CA 1
ATOM 1502 C C . LEU A 1 188 ? 12.416 24.084 -4.391 1.00 28.23 188 LEU A C 1
ATOM 1504 O O . LEU A 1 188 ? 12.801 24.201 -3.229 1.00 28.23 188 LEU A O 1
ATOM 1508 N N . VAL A 1 189 ? 11.770 22.991 -4.803 1.00 31.08 189 VAL A N 1
ATOM 1509 C CA . VAL A 1 189 ? 11.847 21.733 -4.050 1.00 31.08 189 VAL A CA 1
ATOM 1510 C C . VAL A 1 189 ? 13.261 21.206 -4.258 1.00 31.08 189 VAL A C 1
ATOM 1512 O O . VAL A 1 189 ? 13.569 20.548 -5.249 1.00 31.08 189 VAL A O 1
ATOM 1515 N N . LEU A 1 190 ? 14.147 21.586 -3.342 1.00 24.66 190 LEU A N 1
ATOM 1516 C CA . LEU A 1 190 ? 15.507 21.086 -3.252 1.00 24.66 190 LEU A CA 1
ATOM 1517 C C . LEU A 1 190 ? 15.429 19.617 -2.794 1.00 24.66 190 LEU A C 1
ATOM 1519 O O . LEU A 1 190 ? 15.399 19.326 -1.600 1.00 24.66 190 LEU A O 1
ATOM 1523 N N . LEU A 1 191 ? 15.342 18.682 -3.742 1.00 28.09 191 LEU A N 1
ATOM 1524 C CA . LEU A 1 191 ? 15.610 17.265 -3.492 1.00 28.09 191 LEU A CA 1
ATOM 1525 C C . LEU A 1 191 ? 17.116 17.118 -3.240 1.00 28.09 191 LEU A C 1
ATOM 1527 O O . LEU A 1 191 ? 17.893 16.850 -4.152 1.00 28.09 191 LEU A O 1
ATOM 1531 N N . LEU A 1 192 ? 17.535 17.322 -1.990 1.00 26.05 192 LEU A N 1
ATOM 1532 C CA . LEU A 1 192 ? 18.817 16.814 -1.513 1.00 26.05 192 LEU A CA 1
ATOM 1533 C C . LEU A 1 192 ? 18.681 15.298 -1.365 1.00 26.05 192 LEU A C 1
ATOM 1535 O O . LEU A 1 192 ? 18.373 14.786 -0.292 1.00 26.05 192 LEU A O 1
ATOM 1539 N N . LEU A 1 193 ? 18.882 14.581 -2.468 1.00 32.56 193 LEU A N 1
ATOM 1540 C CA . LEU A 1 193 ? 19.400 13.224 -2.381 1.00 32.56 193 LEU A CA 1
ATOM 1541 C C . LEU A 1 193 ? 20.908 13.354 -2.170 1.00 32.56 193 LEU A C 1
ATOM 1543 O O . LEU A 1 193 ? 21.619 13.998 -2.941 1.00 32.56 193 LEU A O 1
ATOM 1547 N N . SER A 1 194 ? 21.389 12.802 -1.072 1.00 22.36 194 SER A N 1
ATOM 1548 C CA . SER A 1 194 ? 22.807 12.600 -0.793 1.00 22.36 194 SER A CA 1
ATOM 1549 C C . SER A 1 194 ? 22.945 11.206 -0.171 1.00 22.36 194 SER A C 1
ATOM 1551 O O . SER A 1 194 ? 21.960 10.712 0.381 1.00 22.36 194 SER A O 1
ATOM 1553 N N . PRO A 1 195 ? 24.116 10.577 -0.346 1.00 36.19 195 PRO A N 1
ATOM 1554 C CA . PRO A 1 195 ? 24.305 9.321 -1.084 1.00 36.19 195 PRO A CA 1
ATOM 1555 C C . PRO A 1 195 ? 23.830 8.047 -0.382 1.00 36.19 195 PRO A C 1
ATOM 1557 O O . PRO A 1 195 ? 23.787 8.025 0.867 1.00 36.19 195 PRO A O 1
#

Radius of gyration: 21.92 Å; chains: 1; bounding box: 62×52×46 Å

Sequence (195 aa):
MAVVPVKVWVKGLKTPIVTFNFLHSGSSSTLCTEALRKQLEYQMTVHLFQAVPSLACSNYALRKTANDNVQHFFFDVINTITRNVYVDDSLKSLPLVKDASTHVRDLCSLLQQGGFHLTKWVSRSREILESIPVKDHGKEIKRLDFQKDELPVERALGVQWRIEGNTFDFDVNLKPKAPTWVQSSISLVLLLLSP

Secondary structure (DSSP, 8-state):
-EEEEEEEPPTT-SSPEEEEEEE-TT-------HHHHHHS----SSPPTT-HHHHHHHHHHHHHHHHHTTTTS-HHHHHHHHHSEETTEE----S-HHHHHHHHHHHHHHHHHTT-----B--S-HHHHHTS-GGGB-TTGGG--TTTSPP-EEEETTEEEETTTTEEE--------------------------